Protein AF-A0A6P0T5V2-F1 (afdb_monomer_lite)

Secondary structure (DSSP, 8-state):
-EEEEEEEETTEEEEEEEE-SS-----STTSSHHHHHHHHHHHHTHHHHHHHHHHTTTTS----HHHHHHHHHHHHHHHHHHHH--STTSPP-EEEEESSSS-EEEEEE-TTS-EEEEE-HHHHHHHHSTHHHHHHHHHHHTT--SSHHHHHHHHHHHHHHHHHHHHHHT--SPP----TTTTHHHHS-HHHHHHHHHHHHHHHHHHHHHHHH-TT-----HHHHHHHHHHHHHHHHHHHHHHHHHHHGGGTT-BHHHHHHHHHHHHT-S-HHHHHHHHHHHHHHHTSEEEEETTEEEEESSSS-EEEGGGS-HHHHHHHHHHHHHHTT-

Radius of gyration: 22.54 Å; chains: 1; bounding box: 55×55×56 Å

Structure (mmCIF, N/CA/C/O backbone):
data_AF-A0A6P0T5V2-F1
#
_entry.id   AF-A0A6P0T5V2-F1
#
loop_
_atom_site.group_PDB
_atom_site.id
_atom_site.type_symbol
_atom_site.label_atom_id
_atom_site.label_alt_id
_atom_site.label_comp_id
_atom_site.label_asym_id
_atom_site.label_entity_id
_atom_site.label_seq_id
_atom_site.pdbx_PDB_ins_code
_atom_site.Cartn_x
_atom_site.Cartn_y
_atom_site.Cartn_z
_atom_site.occupancy
_atom_site.B_iso_or_equiv
_atom_site.auth_seq_id
_atom_site.auth_comp_id
_atom_site.auth_asym_id
_atom_site.auth_atom_id
_atom_site.pdbx_PDB_model_num
ATOM 1 N N . MET A 1 1 ? -12.085 -1.229 -14.972 1.00 79.38 1 MET A N 1
ATOM 2 C CA . MET A 1 1 ? -12.353 -2.488 -14.241 1.00 79.38 1 MET A CA 1
ATOM 3 C C . MET A 1 1 ? -11.015 -3.144 -13.965 1.00 79.38 1 MET A C 1
ATOM 5 O O . MET A 1 1 ? -10.259 -3.283 -14.915 1.00 79.38 1 MET A O 1
ATOM 9 N N . GLN A 1 2 ? -10.718 -3.483 -12.708 1.00 93.56 2 GLN A N 1
ATOM 10 C CA . GLN A 1 2 ? -9.438 -4.083 -12.319 1.00 93.56 2 GLN A CA 1
ATOM 11 C C . GLN A 1 2 ? -9.604 -5.587 -12.076 1.00 93.56 2 GLN A C 1
ATOM 13 O O . GLN A 1 2 ? -10.607 -6.009 -11.496 1.00 93.56 2 GLN A O 1
ATOM 18 N N . ILE A 1 3 ? -8.643 -6.391 -12.527 1.00 96.62 3 ILE A N 1
ATOM 19 C CA . ILE A 1 3 ? -8.678 -7.859 -12.419 1.00 96.62 3 ILE A CA 1
ATOM 20 C C . ILE A 1 3 ? -7.315 -8.349 -11.948 1.00 96.62 3 ILE A C 1
ATOM 22 O O . ILE A 1 3 ? -6.290 -7.874 -12.432 1.00 96.62 3 ILE A O 1
ATOM 26 N N . ILE A 1 4 ? -7.305 -9.316 -11.038 1.00 97.75 4 ILE A N 1
ATOM 27 C CA . ILE A 1 4 ? -6.105 -10.065 -10.676 1.00 97.75 4 ILE A CA 1
ATOM 28 C C . ILE A 1 4 ? -6.291 -11.537 -11.041 1.00 97.75 4 ILE A C 1
ATOM 30 O O . ILE A 1 4 ? -7.236 -12.176 -10.583 1.00 97.75 4 ILE A O 1
ATOM 34 N N . LYS A 1 5 ? -5.375 -12.070 -11.850 1.00 98.31 5 LYS A N 1
ATOM 35 C CA . LYS A 1 5 ? -5.286 -13.487 -12.208 1.00 98.31 5 LYS A CA 1
ATOM 36 C C . LYS A 1 5 ? -4.005 -14.077 -11.633 1.00 98.31 5 LYS A C 1
ATOM 38 O O . LYS A 1 5 ? -2.946 -13.455 -11.713 1.00 98.31 5 LYS A O 1
ATOM 43 N N . ILE A 1 6 ? -4.105 -15.249 -11.019 1.00 98.38 6 ILE A N 1
ATOM 44 C CA . ILE A 1 6 ? -3.014 -15.894 -10.288 1.00 98.38 6 ILE A CA 1
ATOM 45 C C . ILE A 1 6 ? -2.976 -17.368 -10.677 1.00 98.38 6 ILE A C 1
ATOM 47 O O . ILE A 1 6 ? -3.925 -18.101 -10.407 1.00 98.38 6 ILE A O 1
ATOM 51 N N . VAL A 1 7 ? -1.854 -17.801 -11.244 1.00 98.19 7 VAL A N 1
ATOM 52 C CA . VAL A 1 7 ? -1.609 -19.183 -11.658 1.00 98.19 7 VAL A CA 1
ATOM 53 C C . VAL A 1 7 ? -0.359 -19.710 -10.955 1.00 98.19 7 VAL A C 1
ATOM 55 O O . VAL A 1 7 ? 0.723 -19.133 -11.073 1.00 98.19 7 VAL A O 1
ATOM 58 N N . ASN A 1 8 ? -0.507 -20.824 -10.238 1.00 96.38 8 ASN A N 1
ATOM 59 C CA . ASN A 1 8 ? 0.545 -21.581 -9.550 1.00 96.38 8 ASN A CA 1
ATOM 60 C C . ASN A 1 8 ? 1.389 -20.781 -8.543 1.00 96.38 8 ASN A C 1
ATOM 62 O O . ASN A 1 8 ? 2.584 -21.034 -8.378 1.00 96.38 8 ASN A O 1
ATOM 66 N N . PHE A 1 9 ? 0.779 -19.839 -7.823 1.00 96.25 9 PHE A N 1
ATOM 67 C CA . PHE A 1 9 ? 1.468 -19.049 -6.806 1.00 96.25 9 PHE A CA 1
ATOM 68 C C . PHE A 1 9 ? 1.059 -19.446 -5.383 1.00 96.25 9 PHE A C 1
ATOM 70 O O . PHE A 1 9 ? -0.046 -19.158 -4.918 1.00 96.25 9 PHE A O 1
ATOM 77 N N . LYS A 1 10 ? 1.995 -20.053 -4.643 1.00 91.19 10 LYS A N 1
ATOM 78 C CA . LYS A 1 10 ? 1.769 -20.575 -3.281 1.00 91.19 10 LYS A CA 1
ATOM 79 C C . LYS A 1 10 ? 0.583 -21.555 -3.261 1.00 91.19 10 LYS A C 1
ATOM 81 O O . LYS A 1 10 ? 0.584 -22.509 -4.027 1.00 91.19 10 LYS A O 1
ATOM 86 N N . SER A 1 11 ? -0.413 -21.348 -2.395 1.00 91.94 11 SER A N 1
ATOM 87 C CA . SER A 1 11 ? -1.609 -22.199 -2.322 1.00 91.94 11 SER A CA 1
ATOM 88 C C . SER A 1 11 ? -2.637 -21.933 -3.431 1.00 91.94 11 SER A C 1
ATOM 90 O O . SER A 1 11 ? -3.638 -22.641 -3.508 1.00 91.94 11 SER A O 1
ATOM 92 N N . LEU A 1 12 ? -2.405 -20.941 -4.297 1.00 94.81 12 LEU A N 1
ATOM 93 C CA . LEU A 1 12 ? -3.321 -20.541 -5.365 1.00 94.81 12 LEU A CA 1
ATOM 94 C C . LEU A 1 12 ? -2.908 -21.219 -6.681 1.00 94.81 12 LEU A C 1
ATOM 96 O O . LEU A 1 12 ? -1.832 -20.939 -7.209 1.00 94.81 12 LEU A O 1
ATOM 100 N N . LYS A 1 13 ? -3.756 -22.118 -7.197 1.00 94.00 13 LYS A N 1
ATOM 101 C CA . LYS A 1 13 ? -3.478 -22.898 -8.420 1.00 94.00 13 LYS A CA 1
ATOM 102 C C . LYS A 1 13 ? -3.880 -22.166 -9.697 1.00 94.00 13 LYS A C 1
ATOM 104 O O . LYS A 1 13 ? -3.040 -21.969 -10.561 1.00 94.00 13 LYS A O 1
ATOM 109 N N . ASP A 1 14 ? -5.137 -21.760 -9.797 1.00 97.06 14 ASP A N 1
ATOM 110 C CA . ASP A 1 14 ? -5.658 -20.946 -10.895 1.00 97.06 14 ASP A CA 1
ATOM 111 C C . ASP A 1 14 ? -6.887 -20.210 -10.369 1.00 97.06 14 ASP A C 1
ATOM 113 O O . ASP A 1 14 ? -7.900 -20.830 -10.037 1.00 97.06 14 ASP A O 1
ATOM 117 N N . VAL A 1 15 ? -6.750 -18.908 -10.152 1.00 96.62 15 VAL A N 1
ATOM 118 C CA . VAL A 1 15 ? -7.822 -18.062 -9.628 1.00 96.62 15 VAL A CA 1
ATOM 119 C C . VAL A 1 15 ? -7.819 -16.723 -10.340 1.00 96.62 15 VAL A C 1
ATOM 121 O O . VAL A 1 15 ? -6.768 -16.146 -10.624 1.00 96.62 15 VAL A O 1
ATOM 124 N N . GLU A 1 16 ? -9.013 -16.195 -10.563 1.00 97.31 16 GLU A N 1
ATOM 125 C CA . GLU A 1 16 ? -9.225 -14.874 -11.131 1.00 97.31 16 GLU A CA 1
ATOM 126 C C . GLU A 1 16 ? -10.247 -14.121 -10.283 1.00 97.31 16 GLU A C 1
ATOM 128 O O . GLU A 1 16 ? -11.309 -14.646 -9.945 1.00 97.31 16 GLU A O 1
ATOM 133 N N . PHE A 1 17 ? -9.919 -12.883 -9.922 1.00 95.88 17 PHE A N 1
ATOM 134 C CA . PHE A 1 17 ? -10.789 -12.028 -9.132 1.00 95.88 17 PHE A CA 1
ATOM 135 C C . PHE A 1 17 ? -10.940 -10.658 -9.773 1.00 95.88 17 PHE A C 1
ATOM 137 O O . PHE A 1 17 ? -9.960 -9.985 -10.103 1.00 95.88 17 PHE A O 1
ATOM 144 N N . LYS A 1 18 ? -12.187 -10.198 -9.851 1.00 95.12 18 LYS A N 1
ATOM 145 C CA . LYS A 1 18 ? -12.503 -8.803 -10.141 1.00 95.12 18 LYS A CA 1
ATOM 146 C C . LYS A 1 18 ? -12.324 -7.971 -8.869 1.00 95.12 18 LYS A C 1
ATOM 148 O O . LYS A 1 18 ? -12.976 -8.224 -7.857 1.00 95.12 18 LYS A O 1
ATOM 153 N N . VAL A 1 19 ? -11.452 -6.970 -8.927 1.00 91.94 19 VAL A N 1
ATOM 154 C CA . VAL A 1 19 ? -11.184 -6.053 -7.812 1.00 91.94 19 VAL A CA 1
ATOM 155 C C . VAL A 1 19 ? -12.190 -4.902 -7.886 1.00 91.94 19 VAL A C 1
ATOM 157 O O . VAL A 1 19 ? -12.004 -3.939 -8.631 1.00 91.94 19 VAL A O 1
ATOM 160 N N . ASN A 1 20 ? -13.285 -5.045 -7.138 1.00 87.38 20 ASN A N 1
ATOM 161 C CA . ASN A 1 20 ? -14.342 -4.039 -6.988 1.00 87.38 20 ASN A CA 1
ATOM 162 C C . ASN A 1 20 ? -14.092 -3.143 -5.764 1.00 87.38 20 ASN A C 1
ATOM 164 O O . ASN A 1 20 ? -13.150 -3.373 -5.006 1.00 87.38 20 ASN A O 1
ATOM 168 N N . ASP A 1 21 ? -14.965 -2.158 -5.537 1.00 85.00 21 ASP A N 1
ATOM 169 C CA . ASP A 1 21 ? -14.886 -1.278 -4.360 1.00 85.00 21 ASP A CA 1
ATOM 170 C C . ASP A 1 21 ? -15.018 -2.038 -3.032 1.00 85.00 21 ASP A C 1
ATOM 172 O O . ASP A 1 21 ? -14.353 -1.691 -2.057 1.00 85.00 21 ASP A O 1
ATOM 176 N N . LEU A 1 22 ? -15.809 -3.117 -3.009 1.00 88.69 22 LEU A N 1
ATOM 177 C CA . LEU A 1 22 ? -15.830 -4.094 -1.924 1.00 88.69 22 LEU A CA 1
ATOM 178 C C . LEU A 1 22 ? -15.414 -5.465 -2.460 1.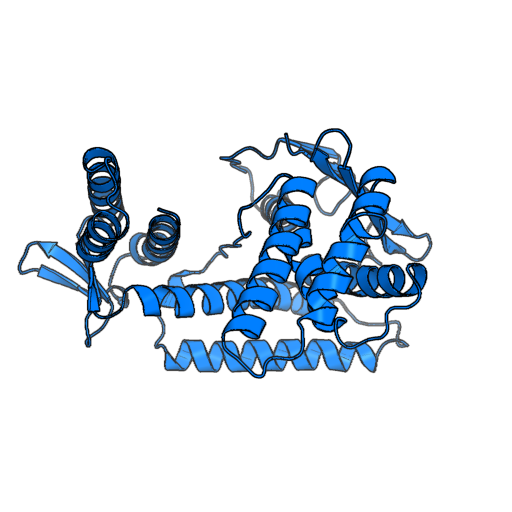00 88.69 22 LEU A C 1
ATOM 180 O O . LEU A 1 22 ? -16.072 -6.035 -3.332 1.00 88.69 22 LEU A O 1
ATOM 184 N N . PHE A 1 23 ? -14.330 -6.003 -1.908 1.00 88.19 23 PHE A N 1
ATOM 185 C CA . PHE A 1 23 ? -13.811 -7.321 -2.250 1.00 88.19 23 PHE A CA 1
ATOM 186 C C . PHE A 1 23 ? -13.639 -8.157 -0.980 1.00 88.19 23 PHE A C 1
ATOM 188 O O . PHE A 1 23 ? -12.733 -7.915 -0.182 1.00 88.19 23 PHE A O 1
ATOM 195 N N . LEU A 1 24 ? -14.543 -9.121 -0.778 1.00 90.44 24 LEU A N 1
ATOM 196 C CA . LEU A 1 24 ? -14.582 -9.971 0.409 1.00 90.44 24 LEU A CA 1
ATOM 197 C C . LEU A 1 24 ? -14.014 -11.360 0.096 1.00 90.44 24 LEU A C 1
ATOM 199 O O . LEU A 1 24 ? -14.525 -12.071 -0.765 1.00 90.44 24 LEU A O 1
ATOM 203 N N . LEU A 1 25 ? -12.974 -11.755 0.830 1.00 89.75 25 LEU A N 1
ATOM 204 C CA . LEU A 1 25 ? -12.346 -13.071 0.724 1.00 89.75 25 LEU A CA 1
ATOM 205 C C . LEU A 1 25 ? -12.683 -13.906 1.961 1.00 89.75 25 LEU A C 1
ATOM 207 O O . LEU A 1 25 ? -12.179 -13.631 3.050 1.00 89.75 25 LEU A O 1
ATOM 211 N N . LEU A 1 26 ? -13.498 -14.945 1.782 1.00 91.06 26 LEU A N 1
ATOM 212 C CA . LEU A 1 26 ? -13.877 -15.901 2.828 1.00 91.06 26 LEU A CA 1
ATOM 213 C C . LEU A 1 26 ? -13.328 -17.294 2.508 1.00 91.06 26 LEU A C 1
ATOM 215 O O . LEU A 1 26 ? -13.055 -17.615 1.355 1.00 91.06 26 LEU A O 1
ATOM 219 N N . GLY A 1 27 ? -13.130 -18.116 3.537 1.00 87.81 27 GLY A N 1
ATOM 220 C CA . GLY A 1 27 ? -12.688 -19.504 3.385 1.00 87.81 27 GLY A CA 1
ATOM 221 C C . GLY A 1 27 ? -11.789 -19.975 4.524 1.00 87.81 27 GLY A C 1
ATOM 222 O O . GLY A 1 27 ? -11.403 -19.188 5.391 1.00 87.81 27 GLY A O 1
ATOM 223 N N . GLU A 1 28 ? -11.407 -21.246 4.482 1.00 87.75 28 GLU A N 1
ATOM 224 C CA . GLU A 1 28 ? -10.616 -21.930 5.514 1.00 87.75 28 GLU A CA 1
ATOM 225 C C . GLU A 1 28 ? -9.226 -21.321 5.740 1.00 87.75 28 GLU A C 1
ATOM 227 O O . GLU A 1 28 ? -8.679 -20.610 4.892 1.00 87.75 28 GLU A O 1
ATOM 232 N N . GLN A 1 29 ? -8.621 -21.571 6.902 1.00 84.88 29 GLN A N 1
ATOM 233 C CA . GLN A 1 29 ? -7.259 -21.115 7.181 1.00 84.88 29 GLN A CA 1
ATOM 234 C C . GLN A 1 29 ? -6.267 -21.634 6.123 1.00 84.88 29 GLN A C 1
ATOM 236 O O . GLN A 1 29 ? -6.449 -22.692 5.538 1.00 84.88 29 GLN A O 1
ATOM 241 N N . ALA A 1 30 ? -5.222 -20.848 5.840 1.00 80.44 30 ALA A N 1
ATOM 242 C CA . ALA A 1 30 ? -4.192 -21.152 4.838 1.00 80.44 30 ALA A CA 1
ATOM 243 C C . ALA A 1 30 ? -4.662 -21.258 3.364 1.00 80.44 30 ALA A C 1
ATOM 245 O O . ALA A 1 30 ? -3.834 -21.466 2.478 1.00 80.44 30 ALA A O 1
ATOM 246 N N . SER A 1 31 ? -5.928 -20.952 3.055 1.00 87.75 31 SER A N 1
ATOM 247 C CA . SER A 1 31 ? -6.466 -20.946 1.679 1.00 87.75 31 SER A CA 1
ATOM 248 C C . SER A 1 31 ? -5.929 -19.843 0.746 1.00 87.75 31 SER A C 1
ATOM 250 O O . SER A 1 31 ? -6.396 -19.692 -0.376 1.00 87.75 31 SER A O 1
ATOM 252 N N . GLY A 1 32 ? -4.964 -19.030 1.192 1.00 89.62 32 GLY A N 1
ATOM 253 C CA . GLY A 1 32 ? -4.344 -17.989 0.362 1.00 89.62 32 GLY A CA 1
ATOM 254 C C . GLY A 1 32 ? -5.010 -16.607 0.415 1.00 89.62 32 GLY A C 1
ATOM 255 O O . GLY A 1 32 ? -4.503 -15.686 -0.218 1.00 89.62 32 GLY A O 1
ATOM 256 N N . LYS A 1 33 ? -6.056 -16.393 1.229 1.00 92.00 33 LYS A N 1
ATOM 257 C CA . LYS A 1 33 ? -6.742 -15.083 1.376 1.00 92.00 33 LYS A CA 1
ATOM 258 C C . LYS A 1 33 ? -5.790 -13.901 1.610 1.00 92.00 33 LYS A C 1
ATOM 260 O O . LYS A 1 33 ? -5.843 -12.907 0.896 1.00 92.00 33 LYS A O 1
ATOM 265 N N . SER A 1 34 ? -4.874 -14.034 2.577 1.00 89.06 34 SER A N 1
ATOM 266 C CA . SER A 1 34 ? -3.859 -13.004 2.866 1.00 89.06 34 SER A CA 1
ATOM 267 C C . SER A 1 34 ? -2.863 -12.827 1.714 1.00 89.06 34 SER A C 1
ATOM 269 O O . SER A 1 34 ? -2.356 -11.733 1.497 1.00 89.06 34 SER A O 1
ATOM 271 N N . THR A 1 35 ? -2.603 -13.885 0.938 1.00 92.88 35 THR A N 1
ATOM 272 C CA . THR A 1 35 ? -1.737 -13.791 -0.246 1.00 92.88 35 THR A CA 1
ATOM 273 C C . THR A 1 35 ? -2.408 -12.947 -1.323 1.00 92.88 35 THR A C 1
ATOM 275 O O . THR A 1 35 ? -1.775 -12.037 -1.848 1.00 92.88 35 THR A O 1
ATOM 278 N N . VAL A 1 36 ? -3.698 -13.176 -1.594 1.00 95.31 36 VAL A N 1
ATOM 279 C CA . VAL A 1 36 ? -4.466 -12.367 -2.552 1.00 95.31 36 VAL A CA 1
ATOM 280 C C . VAL A 1 36 ? -4.535 -10.904 -2.102 1.00 95.31 36 VAL A C 1
ATOM 282 O O . VAL A 1 36 ? -4.239 -10.021 -2.902 1.00 95.31 36 VAL A O 1
ATOM 285 N N . SER A 1 37 ? -4.846 -10.619 -0.830 1.00 93.06 37 SER A N 1
ATOM 286 C CA . SER A 1 37 ? -4.916 -9.228 -0.351 1.00 93.06 37 SER A CA 1
ATOM 287 C C . SER A 1 37 ? -3.563 -8.508 -0.415 1.00 93.06 37 SER A C 1
ATOM 289 O O . SER A 1 37 ? -3.503 -7.354 -0.843 1.00 93.06 37 SER A O 1
ATOM 291 N N . LYS A 1 38 ? -2.463 -9.194 -0.069 1.00 93.06 38 LYS A N 1
ATOM 292 C CA . LYS A 1 38 ? -1.093 -8.672 -0.208 1.00 93.06 38 LYS A CA 1
ATOM 293 C C . LYS A 1 38 ? -0.713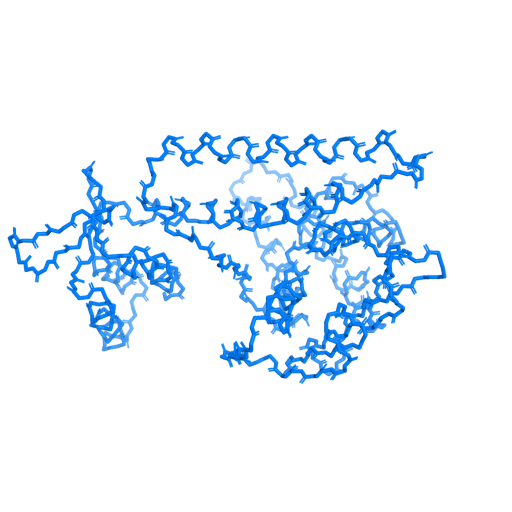 -8.436 -1.670 1.00 93.06 38 LYS A C 1
ATOM 295 O O . LYS A 1 38 ? -0.061 -7.437 -1.952 1.00 93.06 38 LYS A O 1
ATOM 300 N N . LEU A 1 39 ? -1.133 -9.298 -2.599 1.00 96.12 39 LEU A N 1
ATOM 301 C CA . LEU A 1 39 ? -0.917 -9.088 -4.034 1.00 96.12 39 LEU A CA 1
ATOM 302 C C . LEU A 1 39 ? -1.696 -7.877 -4.547 1.00 96.12 39 LEU A C 1
ATOM 304 O O . LEU A 1 39 ? -1.107 -7.011 -5.184 1.00 96.12 39 LEU A O 1
ATOM 308 N N . VAL A 1 40 ? -2.988 -7.762 -4.224 1.00 95.25 40 VAL A N 1
ATOM 309 C CA . VAL A 1 40 ? -3.795 -6.591 -4.610 1.00 95.25 40 VAL A CA 1
ATOM 310 C C . VAL A 1 40 ? -3.166 -5.304 -4.074 1.00 95.25 40 VAL A C 1
ATOM 312 O O . VAL A 1 40 ? -3.021 -4.339 -4.822 1.00 95.25 40 VAL A O 1
ATOM 315 N N . TYR A 1 41 ? -2.722 -5.295 -2.813 1.00 94.00 41 TYR A N 1
ATOM 316 C CA . TYR A 1 41 ? -1.994 -4.160 -2.246 1.00 94.00 41 TYR A CA 1
ATOM 317 C C . TYR A 1 41 ? -0.672 -3.887 -2.979 1.00 94.00 41 TYR A C 1
ATOM 319 O O . TYR A 1 41 ? -0.383 -2.736 -3.306 1.00 94.00 41 TYR A O 1
ATOM 327 N N . PHE A 1 42 ? 0.119 -4.925 -3.272 1.00 94.88 42 PHE A N 1
ATOM 328 C CA . PHE A 1 42 ? 1.375 -4.809 -4.014 1.00 94.88 42 PHE A CA 1
ATOM 329 C C . PHE A 1 42 ? 1.159 -4.122 -5.367 1.00 94.88 42 PHE A C 1
ATOM 331 O O . PHE A 1 42 ? 1.835 -3.140 -5.652 1.00 94.88 42 PHE A O 1
ATOM 338 N N . PHE A 1 43 ? 0.180 -4.573 -6.157 1.00 96.00 43 PHE A N 1
ATOM 339 C CA . PHE A 1 43 ? -0.122 -3.978 -7.460 1.00 96.00 43 PHE A CA 1
ATOM 340 C C . PHE A 1 43 ? -0.691 -2.559 -7.339 1.00 96.00 43 PHE A C 1
ATOM 342 O O . PHE A 1 43 ? -0.233 -1.654 -8.030 1.00 96.00 43 PHE A O 1
ATOM 349 N N . LYS A 1 44 ? -1.621 -2.309 -6.408 1.00 93.31 44 LYS A N 1
ATOM 350 C CA . LYS A 1 44 ? -2.167 -0.955 -6.194 1.00 93.31 44 LYS A CA 1
ATOM 351 C C . LYS A 1 44 ? -1.120 0.054 -5.718 1.00 93.31 44 LYS A C 1
ATOM 353 O O . LYS A 1 44 ? -1.267 1.245 -5.971 1.00 93.31 44 LYS A O 1
ATOM 358 N N . SER A 1 45 ? -0.065 -0.396 -5.041 1.00 92.88 45 SER A N 1
ATOM 359 C CA . SER A 1 45 ? 1.007 0.477 -4.540 1.00 92.88 45 SER A CA 1
ATOM 360 C C . SER A 1 45 ? 2.111 0.774 -5.557 1.00 92.88 45 SER A C 1
ATOM 362 O O . SER A 1 45 ? 2.954 1.622 -5.274 1.00 92.88 45 SER A O 1
ATOM 364 N N . ILE A 1 46 ? 2.059 0.191 -6.762 1.00 93.19 46 ILE A N 1
ATOM 365 C CA . ILE A 1 46 ? 3.028 0.463 -7.839 1.00 93.19 46 ILE A CA 1
ATOM 366 C C . ILE A 1 46 ? 3.048 1.934 -8.251 1.00 93.19 46 ILE A C 1
ATOM 368 O O . ILE A 1 46 ? 4.123 2.445 -8.558 1.00 93.19 46 ILE A O 1
ATOM 372 N N . LYS A 1 47 ? 1.907 2.645 -8.204 1.00 91.75 47 LYS A N 1
ATOM 373 C CA . LYS A 1 47 ? 1.906 4.096 -8.457 1.00 91.75 47 LYS A CA 1
ATOM 374 C C . LYS A 1 47 ? 2.841 4.835 -7.508 1.00 91.75 47 LYS A C 1
ATOM 376 O O . LYS A 1 47 ? 3.645 5.639 -7.958 1.00 91.75 47 LYS A O 1
ATOM 381 N N . GLN A 1 48 ? 2.773 4.519 -6.215 1.00 89.25 48 GLN A N 1
ATOM 382 C CA . GLN A 1 48 ? 3.591 5.184 -5.211 1.00 89.25 48 GLN A CA 1
ATOM 383 C C . GLN A 1 48 ? 5.052 4.779 -5.375 1.00 89.25 48 GLN A C 1
ATOM 385 O O . GLN A 1 48 ? 5.919 5.639 -5.356 1.00 89.25 48 GLN A O 1
ATOM 390 N N . ASP A 1 49 ? 5.324 3.494 -5.639 1.00 90.44 49 ASP A N 1
ATOM 391 C CA . ASP A 1 49 ? 6.693 3.043 -5.904 1.00 90.44 49 ASP A CA 1
ATOM 392 C C . ASP A 1 49 ? 7.319 3.778 -7.092 1.00 90.44 49 ASP A C 1
ATOM 394 O O . ASP A 1 49 ? 8.520 4.042 -7.080 1.00 90.44 49 ASP A O 1
ATOM 398 N N . PHE A 1 50 ? 6.523 4.068 -8.125 1.00 91.06 50 PHE A N 1
ATOM 399 C CA . PHE A 1 50 ? 6.960 4.800 -9.307 1.00 91.06 50 PHE A CA 1
ATOM 400 C C . PHE A 1 50 ? 7.187 6.285 -9.010 1.00 91.06 50 PHE A C 1
ATOM 402 O O . PHE A 1 50 ? 8.234 6.815 -9.368 1.00 91.06 50 PHE A O 1
ATOM 409 N N . ILE A 1 51 ? 6.253 6.943 -8.322 1.00 88.62 51 ILE A N 1
ATOM 410 C CA . ILE A 1 51 ? 6.389 8.349 -7.922 1.00 88.62 51 ILE A CA 1
ATOM 411 C C . ILE A 1 51 ? 7.613 8.539 -7.018 1.00 88.62 51 ILE A C 1
ATOM 413 O O . ILE A 1 51 ? 8.474 9.365 -7.312 1.00 88.62 51 ILE A O 1
ATOM 417 N N . ASP A 1 52 ? 7.762 7.714 -5.983 1.00 87.38 52 ASP A N 1
ATOM 418 C CA . ASP A 1 52 ? 8.939 7.726 -5.114 1.00 87.38 52 ASP A CA 1
ATOM 419 C C . ASP A 1 52 ? 10.225 7.452 -5.907 1.00 87.38 52 ASP A C 1
ATOM 421 O O . ASP A 1 52 ? 11.265 8.054 -5.657 1.00 87.38 52 ASP A O 1
ATOM 425 N N . TYR A 1 53 ? 10.170 6.546 -6.889 1.00 87.31 53 TYR A N 1
ATOM 426 C CA . TYR A 1 53 ? 11.307 6.269 -7.760 1.00 87.31 53 TYR A CA 1
ATOM 427 C C . TYR A 1 53 ? 11.707 7.494 -8.593 1.00 87.31 53 TYR A C 1
ATOM 429 O O . TYR A 1 53 ? 12.905 7.760 -8.723 1.00 87.31 53 TYR A O 1
ATOM 437 N N . VAL A 1 54 ? 10.739 8.252 -9.118 1.00 85.50 54 VAL A N 1
ATOM 438 C CA . VAL A 1 54 ? 11.003 9.534 -9.783 1.00 85.50 54 VAL A CA 1
ATOM 439 C C . VAL A 1 54 ? 11.694 10.481 -8.803 1.00 85.50 54 VAL A C 1
ATOM 441 O O . VAL A 1 54 ? 12.777 10.967 -9.123 1.00 85.50 54 VAL A O 1
ATOM 444 N N . TYR A 1 55 ? 11.128 10.674 -7.605 1.00 83.69 55 TYR A N 1
ATOM 445 C CA . TYR A 1 55 ? 11.678 11.547 -6.560 1.00 83.69 55 TYR A CA 1
ATOM 446 C C . TYR A 1 55 ? 13.130 11.229 -6.208 1.00 83.69 55 TYR A C 1
ATOM 448 O O . TYR A 1 55 ? 13.983 12.113 -6.260 1.00 83.69 55 TYR A O 1
ATOM 456 N N . ASP A 1 56 ? 13.422 9.958 -5.927 1.00 82.75 56 ASP A N 1
ATOM 457 C CA . ASP A 1 56 ? 14.756 9.478 -5.552 1.00 82.75 56 ASP A CA 1
ATOM 458 C C . ASP A 1 56 ? 15.804 9.695 -6.661 1.00 82.75 56 ASP A C 1
ATOM 460 O O . ASP A 1 56 ? 17.007 9.557 -6.430 1.00 82.75 56 ASP A O 1
ATOM 464 N N . ASN A 1 57 ? 15.369 9.988 -7.892 1.00 79.38 57 ASN A N 1
ATOM 465 C CA . ASN A 1 57 ? 16.242 10.164 -9.045 1.00 79.38 57 ASN A CA 1
ATOM 466 C C . ASN A 1 57 ? 16.114 11.544 -9.710 1.00 79.38 57 ASN A C 1
ATOM 468 O O . ASN A 1 57 ? 16.697 11.728 -10.777 1.00 79.38 57 ASN A O 1
ATOM 472 N N . LEU A 1 58 ? 15.436 12.517 -9.090 1.00 76.94 58 LEU A N 1
ATOM 473 C CA . LEU A 1 58 ? 15.269 13.862 -9.655 1.00 76.94 58 LEU A CA 1
ATOM 474 C C . LEU A 1 58 ? 16.605 14.583 -9.899 1.00 76.94 58 LEU A C 1
ATOM 476 O O . LEU A 1 58 ? 16.761 15.222 -10.938 1.00 76.94 58 LEU A O 1
ATOM 480 N N . ASP A 1 59 ? 17.578 14.421 -8.997 1.00 68.50 59 ASP A N 1
ATOM 481 C CA . ASP A 1 59 ? 18.908 15.049 -9.092 1.00 68.50 59 ASP A CA 1
ATOM 482 C C . ASP A 1 59 ? 19.855 14.339 -10.069 1.00 68.50 59 ASP A C 1
ATOM 484 O O . ASP A 1 59 ? 20.886 14.883 -10.481 1.00 68.50 59 ASP A O 1
ATOM 488 N N . ASN A 1 60 ? 19.523 13.110 -10.467 1.00 65.56 60 ASN A N 1
ATOM 489 C CA . ASN A 1 60 ? 20.293 12.414 -11.480 1.00 65.56 60 ASN A CA 1
ATOM 490 C C . ASN A 1 60 ? 19.965 13.058 -12.831 1.00 65.56 60 ASN A C 1
ATOM 492 O O . ASN A 1 60 ? 18.801 13.147 -13.218 1.00 65.56 60 ASN A O 1
ATOM 496 N N . LYS A 1 61 ? 20.990 13.461 -13.594 1.00 57.62 61 LYS A N 1
ATOM 497 C CA . LYS A 1 61 ? 20.848 13.728 -15.033 1.00 57.62 61 LYS A CA 1
ATOM 498 C C . LYS A 1 61 ? 20.465 12.410 -15.715 1.00 57.62 61 LYS A C 1
ATOM 500 O O . LYS A 1 61 ? 21.323 11.709 -16.240 1.00 57.62 61 LYS A O 1
ATOM 505 N N . ILE A 1 62 ? 19.197 12.014 -15.619 1.00 55.44 62 ILE A N 1
ATOM 506 C CA . ILE A 1 62 ? 18.630 10.847 -16.289 1.00 55.44 62 ILE A CA 1
ATOM 507 C C . ILE A 1 62 ? 18.582 11.211 -17.774 1.00 55.44 62 ILE A C 1
ATOM 509 O O . ILE A 1 62 ? 17.580 11.703 -18.278 1.00 55.44 62 ILE A O 1
ATOM 513 N N . SER A 1 63 ? 19.715 11.072 -18.457 1.00 52.34 63 SER A N 1
ATOM 514 C CA . SER A 1 63 ? 19.835 11.384 -19.880 1.00 52.34 63 SER A CA 1
ATOM 515 C C . SER A 1 63 ? 19.463 10.199 -20.773 1.00 52.34 63 SER A C 1
ATOM 517 O O . SER A 1 63 ? 19.336 10.385 -21.975 1.00 52.34 63 SER A O 1
ATOM 519 N N . GLU A 1 64 ? 19.264 8.998 -20.212 1.00 59.88 64 GLU A N 1
ATOM 520 C CA . GLU A 1 64 ? 18.918 7.796 -20.980 1.00 59.88 64 GLU A CA 1
ATOM 521 C C . GLU A 1 64 ? 17.746 7.023 -20.355 1.00 59.88 64 GLU A C 1
ATOM 523 O O . GLU A 1 64 ? 17.816 6.532 -19.224 1.00 59.88 64 GLU A O 1
ATOM 528 N N . GLU A 1 65 ? 16.672 6.873 -21.134 1.00 59.00 65 GLU A N 1
ATOM 529 C CA . GLU A 1 65 ? 15.420 6.186 -20.776 1.00 59.00 65 GLU A CA 1
ATOM 530 C C . GLU A 1 65 ? 15.655 4.721 -20.355 1.00 59.00 65 GLU A C 1
ATOM 532 O O . GLU A 1 65 ? 15.037 4.215 -19.415 1.00 59.00 65 GLU A O 1
ATOM 537 N N . SER A 1 66 ? 16.628 4.047 -20.979 1.00 59.53 66 SER A N 1
ATOM 538 C CA . SER A 1 66 ? 17.005 2.663 -20.658 1.00 59.53 66 SER A CA 1
ATOM 539 C C . SER A 1 66 ? 17.587 2.516 -19.241 1.00 59.53 66 SER A C 1
ATOM 541 O O . SER A 1 66 ? 17.362 1.502 -18.573 1.00 59.53 66 SER A O 1
ATOM 543 N N . ILE A 1 67 ? 18.296 3.536 -18.743 1.00 60.22 67 ILE A N 1
ATOM 544 C CA . ILE A 1 67 ? 18.895 3.550 -17.402 1.00 60.22 67 ILE A CA 1
ATOM 545 C C . ILE A 1 67 ? 17.816 3.767 -16.340 1.00 60.22 67 ILE A C 1
ATOM 547 O O . ILE A 1 67 ? 17.871 3.139 -15.278 1.00 60.22 67 ILE A O 1
ATOM 551 N N . PHE A 1 68 ? 16.827 4.613 -16.636 1.00 66.56 68 PHE A N 1
ATOM 552 C CA . PHE A 1 68 ? 15.696 4.887 -15.751 1.00 66.56 68 PHE A CA 1
ATOM 553 C C . PHE A 1 68 ? 14.876 3.610 -15.504 1.00 66.56 68 PHE A C 1
ATOM 555 O O . PHE A 1 68 ? 14.733 3.140 -14.374 1.00 66.56 68 PHE A O 1
ATOM 562 N N . VAL A 1 69 ? 14.486 2.913 -16.572 1.00 65.06 69 VAL A N 1
ATOM 563 C CA . VAL A 1 69 ? 13.785 1.624 -16.459 1.00 65.06 69 VAL A CA 1
ATOM 564 C C . VAL A 1 69 ? 14.613 0.588 -15.690 1.00 65.06 69 VAL A C 1
ATOM 566 O O . VAL A 1 69 ? 14.098 -0.105 -14.806 1.00 65.06 69 VAL A O 1
ATOM 569 N N . ARG A 1 70 ? 15.917 0.473 -15.994 1.00 70.56 70 ARG A N 1
ATOM 570 C CA . ARG A 1 70 ? 16.797 -0.536 -15.376 1.00 70.56 70 ARG A CA 1
ATOM 571 C C . ARG A 1 70 ? 16.885 -0.390 -13.858 1.00 70.56 70 ARG A C 1
ATOM 573 O O . ARG A 1 70 ? 17.150 -1.377 -13.173 1.00 70.56 70 ARG A O 1
ATOM 580 N N . ARG A 1 71 ? 16.669 0.814 -13.324 1.00 79.81 71 ARG A N 1
ATOM 581 C CA . ARG A 1 71 ? 16.708 1.092 -11.882 1.00 79.81 71 ARG A CA 1
ATOM 582 C C . ARG A 1 71 ? 15.363 0.875 -11.185 1.00 79.81 71 ARG A C 1
ATOM 584 O O . ARG A 1 71 ? 15.370 0.593 -9.988 1.00 79.81 71 ARG A O 1
ATOM 591 N N . PHE A 1 72 ? 14.243 0.907 -11.907 1.00 88.06 72 PHE A N 1
ATOM 592 C CA . PHE A 1 72 ? 12.923 0.655 -11.324 1.00 88.06 72 PHE A CA 1
ATOM 593 C C . PHE A 1 72 ? 12.681 -0.830 -11.002 1.00 88.06 72 PHE A C 1
ATOM 595 O O . PHE A 1 72 ? 12.246 -1.174 -9.900 1.00 88.06 72 PHE A O 1
ATOM 602 N N . TRP A 1 73 ? 13.028 -1.752 -11.910 1.00 89.75 73 TRP A N 1
ATOM 603 C CA . TRP A 1 73 ? 12.773 -3.186 -11.696 1.00 89.75 73 TRP A CA 1
ATOM 604 C C . TRP A 1 73 ? 13.421 -3.795 -10.446 1.00 89.75 73 TRP A C 1
ATOM 606 O O . TRP A 1 73 ? 12.763 -4.606 -9.785 1.00 89.75 73 TRP A O 1
ATOM 616 N N . PRO A 1 74 ? 14.659 -3.429 -10.061 1.00 86.75 74 PRO A N 1
ATOM 617 C CA . PRO A 1 74 ? 15.236 -3.843 -8.787 1.00 86.75 74 PRO A CA 1
ATOM 618 C C . PRO A 1 74 ? 14.406 -3.423 -7.568 1.00 86.75 74 PRO A C 1
ATOM 620 O O . PRO A 1 74 ? 14.290 -4.218 -6.634 1.00 86.75 74 PRO A O 1
ATOM 623 N N . ARG A 1 75 ? 13.791 -2.229 -7.575 1.00 87.31 75 ARG A N 1
ATOM 624 C CA . ARG A 1 75 ? 12.912 -1.754 -6.489 1.00 87.31 75 ARG A CA 1
ATOM 625 C C . ARG A 1 75 ? 11.680 -2.647 -6.369 1.00 87.31 75 ARG A C 1
ATOM 627 O O . ARG A 1 75 ? 11.413 -3.182 -5.297 1.00 87.31 75 ARG A O 1
ATOM 634 N N . ILE A 1 76 ? 11.008 -2.900 -7.488 1.00 91.50 76 ILE A N 1
ATOM 635 C CA . ILE A 1 76 ? 9.827 -3.775 -7.557 1.00 91.50 76 ILE A CA 1
ATOM 636 C C . ILE A 1 76 ? 10.154 -5.218 -7.161 1.00 91.50 76 ILE A C 1
ATOM 638 O O . ILE A 1 76 ? 9.418 -5.847 -6.405 1.00 91.50 76 ILE A O 1
ATOM 642 N N . THR A 1 77 ? 11.293 -5.731 -7.620 1.00 90.06 77 THR A N 1
ATOM 643 C CA . THR A 1 77 ? 11.765 -7.080 -7.286 1.00 90.06 77 THR A CA 1
ATOM 644 C C . THR A 1 77 ? 12.089 -7.204 -5.799 1.00 90.06 77 THR A C 1
ATOM 646 O O . THR A 1 77 ? 11.696 -8.176 -5.159 1.00 90.06 77 THR A O 1
ATOM 649 N N . THR A 1 78 ? 12.758 -6.200 -5.228 1.00 84.62 78 THR A N 1
ATOM 650 C CA . THR A 1 78 ? 13.049 -6.145 -3.790 1.00 84.62 78 THR A CA 1
ATOM 651 C C . THR A 1 78 ? 11.755 -6.104 -2.993 1.00 84.62 78 THR A C 1
ATOM 653 O O . THR A 1 78 ? 11.591 -6.901 -2.077 1.00 84.62 78 THR A O 1
ATOM 656 N N . LYS A 1 79 ? 10.799 -5.255 -3.389 1.00 87.06 79 LYS A N 1
ATOM 657 C CA . LYS A 1 79 ? 9.475 -5.190 -2.772 1.00 87.06 79 LYS A CA 1
ATOM 658 C C . LYS A 1 79 ? 8.756 -6.537 -2.829 1.00 87.06 79 LYS A C 1
ATOM 660 O O . LYS A 1 79 ? 8.226 -6.973 -1.818 1.00 87.06 79 LYS A O 1
ATOM 665 N N . PHE A 1 80 ? 8.770 -7.232 -3.965 1.00 90.81 80 PHE A N 1
ATOM 666 C CA . PHE A 1 80 ? 8.133 -8.544 -4.080 1.00 90.81 80 PHE A CA 1
ATOM 667 C C . PHE A 1 80 ? 8.772 -9.573 -3.144 1.00 90.81 80 PHE A C 1
ATOM 669 O O . PHE A 1 80 ? 8.057 -10.266 -2.427 1.00 90.81 80 PHE A O 1
ATOM 676 N N . TYR A 1 81 ? 10.106 -9.664 -3.123 1.00 85.00 81 TYR A N 1
ATOM 677 C CA . TYR A 1 81 ? 10.798 -10.589 -2.223 1.00 85.00 81 TYR A CA 1
ATOM 678 C C . TYR A 1 81 ? 10.584 -10.236 -0.766 1.00 85.00 81 TYR A C 1
ATOM 680 O O . TYR A 1 81 ? 10.462 -11.148 0.041 1.00 85.00 81 TYR A O 1
ATOM 688 N N . ASN A 1 82 ? 10.490 -8.942 -0.449 1.00 76.69 82 ASN A N 1
ATOM 689 C CA . ASN A 1 82 ? 10.055 -8.525 0.867 1.00 76.69 82 ASN A CA 1
ATOM 690 C C . ASN A 1 82 ? 8.683 -9.141 1.111 1.00 76.69 82 ASN A C 1
ATOM 692 O O . ASN A 1 82 ? 8.616 -9.971 1.982 1.00 76.69 82 ASN A O 1
ATOM 696 N N . PHE A 1 83 ? 7.660 -8.893 0.284 1.00 83.88 83 PHE A N 1
ATOM 697 C CA . PHE A 1 83 ? 6.274 -9.360 0.477 1.00 83.88 83 PHE A CA 1
ATOM 698 C C . PHE A 1 83 ? 6.040 -10.875 0.484 1.00 83.88 83 PHE A C 1
ATOM 700 O O . PHE A 1 83 ? 5.102 -11.351 1.132 1.00 83.88 83 PHE A O 1
ATOM 707 N N . PHE A 1 84 ? 6.794 -11.634 -0.304 1.00 86.19 84 PHE A N 1
ATOM 708 C CA . PHE A 1 84 ? 6.454 -13.024 -0.595 1.00 86.19 84 PHE A CA 1
ATOM 709 C C . PHE A 1 84 ? 7.575 -14.018 -0.311 1.00 86.19 84 PHE A C 1
ATOM 711 O O . PHE A 1 84 ? 7.281 -15.218 -0.340 1.00 86.19 84 PHE A O 1
ATOM 718 N N . GLY A 1 85 ? 8.769 -13.536 0.037 1.00 82.19 85 GLY A N 1
ATOM 719 C CA . GLY A 1 85 ? 9.981 -14.325 0.224 1.00 82.19 85 GLY A CA 1
ATOM 720 C C . GLY A 1 85 ? 10.680 -14.664 -1.092 1.00 82.19 85 GLY A C 1
ATOM 721 O O . GLY A 1 85 ? 10.227 -14.294 -2.182 1.00 82.19 85 GLY A O 1
ATOM 722 N N . SER A 1 86 ? 11.802 -15.378 -0.995 1.00 83.56 86 SER A N 1
ATOM 723 C CA . SER A 1 86 ? 12.546 -15.858 -2.170 1.00 83.56 86 SER A CA 1
ATOM 724 C C . SER A 1 86 ? 11.704 -16.759 -3.086 1.00 83.56 86 SER A C 1
ATOM 726 O O . SER A 1 86 ? 10.873 -17.544 -2.639 1.00 83.56 86 SER A O 1
ATOM 728 N N . THR A 1 87 ? 11.957 -16.683 -4.393 1.00 88.88 87 THR A N 1
ATOM 729 C CA . THR A 1 87 ? 11.260 -17.460 -5.431 1.00 88.88 87 THR A CA 1
ATOM 730 C C . THR A 1 87 ? 11.973 -18.753 -5.823 1.00 88.88 87 THR A C 1
ATOM 732 O O . THR A 1 87 ? 11.432 -19.513 -6.621 1.00 88.88 87 THR A O 1
ATOM 735 N N . LYS A 1 88 ? 13.169 -19.031 -5.276 1.00 86.69 88 LYS A N 1
ATOM 736 C CA . LYS A 1 88 ? 13.996 -20.193 -5.669 1.00 86.69 88 LYS A CA 1
ATOM 737 C C . LYS A 1 88 ? 13.262 -21.534 -5.524 1.00 86.69 88 LYS A C 1
ATOM 739 O O . LYS A 1 88 ? 13.400 -22.395 -6.383 1.00 86.69 88 LYS A O 1
ATOM 744 N N . HIS A 1 89 ? 12.474 -21.682 -4.461 1.00 86.06 89 HIS A N 1
ATOM 745 C CA . HIS A 1 89 ? 11.729 -22.904 -4.142 1.00 86.06 89 HIS A CA 1
ATOM 746 C C . HIS A 1 89 ? 10.353 -22.978 -4.823 1.00 86.06 89 HIS A C 1
ATOM 748 O O . HIS A 1 89 ? 9.656 -23.981 -4.691 1.00 86.06 89 HIS A O 1
ATOM 754 N N . LEU A 1 90 ? 9.920 -21.913 -5.508 1.00 89.00 90 LEU A N 1
ATOM 755 C CA . LEU A 1 90 ? 8.582 -21.851 -6.082 1.00 89.00 90 LEU A CA 1
ATOM 756 C C . LEU A 1 90 ? 8.537 -22.501 -7.477 1.00 89.00 90 LEU A C 1
ATOM 758 O O . LEU A 1 90 ? 9.486 -22.382 -8.273 1.00 89.00 90 LEU A O 1
ATOM 762 N N . PRO A 1 91 ? 7.413 -23.159 -7.822 1.00 92.00 91 PRO A N 1
ATOM 763 C CA . PRO A 1 91 ? 7.153 -23.538 -9.201 1.00 92.00 91 PRO A CA 1
ATOM 764 C C . PRO A 1 91 ? 7.065 -22.286 -10.082 1.00 92.00 91 PRO A C 1
ATOM 766 O O . PRO A 1 91 ? 6.969 -21.155 -9.598 1.00 92.00 91 PRO A O 1
ATOM 769 N N . ASN A 1 92 ? 7.113 -22.486 -11.399 1.00 95.88 92 ASN A N 1
ATOM 770 C CA . ASN A 1 92 ? 6.832 -21.388 -12.316 1.00 95.88 92 ASN A CA 1
ATOM 771 C C . ASN A 1 92 ? 5.392 -20.923 -12.091 1.00 95.88 92 ASN A C 1
ATOM 773 O O . ASN A 1 92 ? 4.470 -21.738 -12.060 1.00 95.88 92 ASN A O 1
ATOM 777 N N . PHE A 1 93 ? 5.233 -19.617 -11.922 1.00 97.56 93 PHE A N 1
ATOM 778 C CA . PHE A 1 93 ? 3.953 -18.983 -11.670 1.00 97.56 93 PHE A CA 1
ATOM 779 C C . PHE A 1 93 ? 3.760 -17.806 -12.612 1.00 97.56 93 PHE A C 1
ATOM 781 O O . PHE A 1 93 ? 4.724 -17.240 -13.140 1.00 97.56 93 PHE A O 1
ATOM 788 N N . GLU A 1 94 ? 2.505 -17.410 -12.752 1.00 98.38 94 GLU A N 1
ATOM 789 C CA . GLU A 1 94 ? 2.118 -16.189 -13.431 1.00 98.38 94 GLU A CA 1
ATOM 790 C C . GLU A 1 94 ? 1.112 -15.437 -12.564 1.00 98.38 94 GLU A C 1
ATOM 792 O O . GLU A 1 94 ? 0.109 -15.991 -12.116 1.00 98.38 94 GLU A O 1
ATOM 797 N N . ILE A 1 95 ? 1.394 -14.164 -12.304 1.00 98.69 95 ILE A N 1
ATOM 798 C CA . ILE A 1 95 ? 0.458 -13.265 -11.636 1.00 98.69 95 ILE A CA 1
ATOM 799 C C . ILE A 1 95 ? 0.252 -12.067 -12.543 1.00 98.69 95 ILE A C 1
ATOM 801 O O . ILE A 1 95 ? 1.203 -11.331 -12.800 1.00 98.69 95 ILE A O 1
ATOM 805 N N . VAL A 1 96 ? -0.974 -11.861 -13.006 1.00 98.56 96 VAL A N 1
ATOM 806 C CA . VAL A 1 96 ? -1.339 -10.755 -13.893 1.00 98.56 96 VAL A CA 1
ATOM 807 C C . VAL A 1 96 ? -2.296 -9.834 -13.159 1.00 98.56 96 VAL A C 1
ATOM 809 O O . VAL A 1 96 ? -3.356 -10.262 -12.706 1.00 98.56 96 VAL A O 1
ATOM 812 N N . TYR A 1 97 ? -1.943 -8.556 -13.070 1.00 98.12 97 TYR A N 1
ATOM 813 C CA . TYR A 1 97 ? -2.854 -7.507 -12.637 1.00 98.12 97 TYR A CA 1
ATOM 814 C C . TYR A 1 97 ? -3.214 -6.616 -13.816 1.00 98.12 97 TYR A C 1
ATOM 816 O O . TYR A 1 97 ? -2.346 -6.011 -14.441 1.00 98.12 97 TYR A O 1
ATOM 824 N N . THR A 1 98 ? -4.501 -6.527 -14.107 1.00 97.25 98 THR A N 1
ATOM 825 C CA . THR A 1 98 ? -5.059 -5.687 -15.162 1.00 97.25 98 THR A CA 1
ATOM 826 C C . THR A 1 98 ? -5.600 -4.419 -14.519 1.00 97.25 98 THR A C 1
ATOM 828 O O . THR A 1 98 ? -6.553 -4.484 -13.741 1.00 97.25 98 THR A O 1
ATOM 831 N N . TYR A 1 99 ? -4.988 -3.271 -14.812 1.00 95.12 99 TYR A N 1
ATOM 832 C CA . TYR A 1 99 ? -5.446 -1.968 -14.318 1.00 95.12 99 TYR A CA 1
ATOM 833 C C . TYR A 1 99 ? -6.658 -1.475 -15.116 1.00 95.12 99 TYR A C 1
ATOM 835 O O . TYR A 1 99 ? -7.634 -0.974 -14.551 1.00 95.12 99 TYR A O 1
ATOM 843 N N . ASN A 1 100 ? -6.599 -1.645 -16.435 1.00 92.31 100 ASN A N 1
ATOM 844 C CA . ASN A 1 100 ? -7.650 -1.319 -17.394 1.00 92.31 100 ASN A CA 1
ATOM 845 C C . ASN A 1 100 ? -7.473 -2.170 -18.671 1.00 92.31 100 ASN A C 1
ATOM 847 O O . ASN A 1 100 ? -6.667 -3.094 -18.672 1.00 92.31 100 ASN A O 1
ATOM 851 N N . HIS A 1 101 ? -8.234 -1.879 -19.731 1.00 89.31 101 HIS A N 1
ATOM 852 C CA . HIS A 1 101 ? -8.200 -2.622 -21.001 1.00 89.31 101 HIS A CA 1
ATOM 853 C C . HIS A 1 101 ? -6.787 -2.753 -21.603 1.00 89.31 101 HIS A C 1
ATOM 855 O O . HIS A 1 101 ? -6.452 -3.808 -22.132 1.00 89.31 101 HIS A O 1
ATOM 861 N N . ASP A 1 102 ? -5.958 -1.714 -21.492 1.00 91.31 102 ASP A N 1
ATOM 862 C CA . ASP A 1 102 ? -4.665 -1.631 -22.180 1.00 91.31 102 ASP A CA 1
ATOM 863 C C . ASP A 1 102 ? -3.475 -1.958 -21.276 1.00 91.31 102 ASP A C 1
ATOM 865 O O . ASP A 1 102 ? -2.399 -2.326 -21.756 1.00 91.31 102 ASP A O 1
ATOM 869 N N . TYR A 1 103 ? -3.641 -1.782 -19.964 1.00 95.62 103 TYR A N 1
ATOM 870 C CA . TYR A 1 103 ? -2.530 -1.782 -19.022 1.00 95.62 103 TYR A CA 1
ATOM 871 C C . TYR A 1 103 ? -2.572 -2.979 -18.091 1.00 95.62 103 TYR A C 1
ATOM 873 O O . TYR A 1 103 ? -3.405 -3.074 -17.182 1.00 95.62 103 TYR A O 1
ATOM 881 N N . THR A 1 104 ? -1.584 -3.851 -18.267 1.00 97.25 104 THR A N 1
ATOM 882 C CA . THR A 1 104 ? -1.357 -5.001 -17.399 1.00 97.25 104 THR A CA 1
ATOM 883 C C . THR A 1 104 ? 0.046 -4.986 -16.812 1.00 97.25 104 THR A C 1
ATOM 885 O O . THR A 1 104 ? 1.007 -4.485 -17.403 1.00 97.25 104 THR A O 1
ATOM 888 N N . PHE A 1 105 ? 0.167 -5.543 -15.613 1.00 97.81 105 PHE A N 1
ATOM 889 C CA . PHE A 1 105 ? 1.436 -5.817 -14.969 1.00 97.81 105 PHE A CA 1
ATOM 890 C C . PHE A 1 105 ? 1.507 -7.296 -14.603 1.00 97.81 105 PHE A C 1
ATOM 892 O O . PHE A 1 105 ? 0.727 -7.791 -13.791 1.00 97.81 105 PHE A O 1
ATOM 899 N N . THR A 1 106 ? 2.474 -7.981 -15.204 1.00 98.44 106 THR A N 1
ATOM 900 C CA . THR A 1 106 ? 2.710 -9.405 -15.023 1.00 98.44 106 THR A CA 1
ATOM 901 C C . THR A 1 106 ? 3.968 -9.655 -14.197 1.00 98.44 106 THR A C 1
ATOM 903 O O . THR A 1 106 ? 5.023 -9.058 -14.424 1.00 98.44 106 THR A O 1
ATOM 906 N N . LEU A 1 107 ? 3.871 -10.594 -13.262 1.00 98.44 107 LEU A N 1
ATOM 907 C CA . LEU A 1 107 ? 4.985 -11.169 -12.523 1.00 98.44 107 LEU A CA 1
ATOM 908 C C . LEU A 1 107 ? 5.140 -12.638 -12.922 1.00 98.44 107 LEU A C 1
ATOM 910 O O . LEU A 1 107 ? 4.224 -13.436 -12.737 1.00 98.44 107 LEU A O 1
ATOM 914 N N . THR A 1 108 ? 6.313 -12.984 -13.443 1.00 98.00 108 THR A N 1
ATOM 915 C CA . THR A 1 108 ? 6.712 -14.365 -13.764 1.00 98.00 108 THR A CA 1
ATOM 916 C C . THR A 1 108 ? 8.087 -14.670 -13.177 1.00 98.00 108 THR A C 1
ATOM 918 O O . THR A 1 108 ? 8.696 -13.823 -12.515 1.00 98.00 108 THR A O 1
ATOM 921 N N . LEU A 1 109 ? 8.603 -15.872 -13.428 1.00 95.56 109 LEU A N 1
ATOM 922 C CA . LEU A 1 109 ? 9.985 -16.239 -13.137 1.00 95.56 109 LEU A CA 1
ATOM 923 C C . LEU A 1 109 ? 10.819 -16.314 -14.420 1.00 95.56 109 LEU A C 1
ATOM 925 O O . LEU A 1 109 ? 10.327 -16.692 -15.480 1.00 95.56 109 LEU A O 1
ATOM 929 N N . LYS A 1 110 ? 12.099 -15.958 -14.308 1.00 92.69 110 LYS A N 1
ATOM 930 C CA . LYS A 1 110 ? 13.139 -16.307 -15.286 1.00 92.69 110 LYS A CA 1
ATOM 931 C C . LYS A 1 110 ? 13.584 -17.759 -15.085 1.00 92.69 110 LYS A C 1
ATOM 933 O O . LYS A 1 110 ? 13.311 -18.347 -14.039 1.00 92.69 110 LYS A O 1
ATOM 938 N N . ASP A 1 111 ? 14.385 -18.275 -16.015 1.00 89.69 111 ASP A N 1
ATOM 939 C CA . ASP A 1 111 ? 14.959 -19.630 -15.940 1.00 89.69 111 ASP A CA 1
ATOM 940 C C . ASP A 1 111 ? 15.761 -19.854 -14.650 1.00 89.69 111 ASP A C 1
ATOM 942 O O . ASP A 1 111 ? 15.641 -20.885 -13.997 1.00 89.69 111 ASP A O 1
ATOM 946 N N . ASN A 1 112 ? 16.494 -18.831 -14.199 1.00 89.00 112 ASN A N 1
ATOM 947 C CA . ASN A 1 112 ? 17.236 -18.849 -12.934 1.00 89.00 112 ASN A CA 1
ATOM 948 C C . ASN A 1 112 ? 16.368 -18.609 -11.684 1.00 89.00 112 ASN A C 1
ATOM 950 O O . ASN A 1 112 ? 16.880 -18.189 -10.645 1.00 89.00 112 ASN A O 1
ATOM 954 N N . LYS A 1 113 ? 15.048 -18.793 -11.792 1.00 90.75 113 LYS A N 1
ATOM 955 C CA . LYS A 1 113 ? 14.059 -18.598 -10.722 1.00 90.75 113 LYS A CA 1
ATOM 956 C C . LYS A 1 113 ? 14.014 -17.195 -10.121 1.00 90.75 113 LYS A C 1
ATOM 958 O O . LYS A 1 113 ? 13.356 -17.004 -9.103 1.00 90.75 113 LYS A O 1
ATOM 963 N N . ARG A 1 114 ? 14.649 -16.186 -10.726 1.00 91.00 114 ARG A N 1
ATOM 964 C CA . ARG A 1 114 ? 14.495 -14.787 -10.298 1.00 91.00 114 ARG A CA 1
ATOM 965 C C . ARG A 1 114 ? 13.184 -14.219 -10.826 1.00 91.00 114 ARG A C 1
ATOM 967 O O . ARG A 1 114 ? 12.792 -14.512 -11.953 1.00 91.00 114 ARG A O 1
ATOM 974 N N . LEU A 1 115 ? 12.554 -13.350 -10.041 1.00 94.62 115 LEU A N 1
ATOM 975 C CA . LEU A 1 115 ? 11.370 -12.613 -10.466 1.00 94.62 115 LEU A CA 1
ATOM 976 C C . LEU A 1 115 ? 11.638 -11.816 -11.754 1.00 94.62 115 LEU A C 1
ATOM 978 O O . LEU A 1 115 ? 12.660 -11.134 -11.894 1.00 94.62 115 LEU A O 1
ATOM 982 N N . LYS A 1 116 ? 10.685 -11.886 -12.678 1.00 95.25 116 LYS A N 1
ATOM 983 C CA . LYS A 1 116 ? 10.616 -11.104 -13.908 1.00 95.25 116 LYS A CA 1
ATOM 984 C C . LYS A 1 116 ? 9.339 -10.257 -13.876 1.00 95.25 116 LYS A C 1
ATOM 986 O O . LYS A 1 116 ? 8.280 -10.746 -14.275 1.00 95.25 116 LYS A O 1
ATOM 991 N N . PRO A 1 117 ? 9.415 -9.011 -13.384 1.00 95.69 117 PRO A N 1
ATOM 992 C CA . PRO A 1 117 ? 8.333 -8.058 -13.562 1.00 95.69 117 PRO A CA 1
ATOM 993 C C . PRO A 1 117 ? 8.270 -7.602 -15.024 1.00 95.69 117 PRO A C 1
ATOM 995 O O . PRO A 1 117 ? 9.308 -7.401 -15.656 1.00 95.69 117 PRO A O 1
ATOM 998 N N . ASN A 1 118 ? 7.062 -7.455 -15.561 1.00 95.62 118 ASN A N 1
ATOM 999 C CA . ASN A 1 118 ? 6.842 -7.015 -16.931 1.00 95.62 118 ASN A CA 1
ATOM 1000 C C . ASN A 1 118 ? 5.548 -6.205 -17.054 1.00 95.62 118 ASN A C 1
ATOM 1002 O O . ASN A 1 118 ? 4.464 -6.729 -16.802 1.00 95.62 118 ASN A O 1
ATOM 1006 N N . PHE A 1 119 ? 5.647 -4.955 -17.495 1.00 95.56 119 PHE A N 1
ATOM 1007 C CA . PHE A 1 119 ? 4.474 -4.195 -17.925 1.00 95.56 119 PHE A CA 1
ATOM 1008 C C . PHE A 1 119 ? 4.078 -4.584 -19.349 1.00 95.56 119 PHE A C 1
ATOM 1010 O O . PHE A 1 119 ? 4.935 -4.888 -20.180 1.00 95.56 119 PHE A O 1
ATOM 1017 N N . SER A 1 120 ? 2.779 -4.541 -19.647 1.00 96.19 120 SER A N 1
ATOM 1018 C CA . SER A 1 120 ? 2.294 -4.554 -21.028 1.00 96.19 120 SER A CA 1
ATOM 1019 C C . SER A 1 120 ? 2.979 -3.448 -21.840 1.00 96.19 120 SER A C 1
ATOM 1021 O O . SER A 1 120 ? 3.213 -2.374 -21.273 1.00 96.19 120 SER A O 1
ATOM 1023 N N . PRO A 1 121 ? 3.233 -3.639 -23.147 1.00 95.06 121 PRO A N 1
ATOM 1024 C CA . PRO A 1 121 ? 3.883 -2.623 -23.970 1.00 95.06 121 PRO A CA 1
ATOM 1025 C C . PRO A 1 121 ? 3.252 -1.218 -23.871 1.00 95.06 121 PRO A C 1
ATOM 1027 O O . PRO A 1 121 ? 4.017 -0.271 -23.690 1.00 95.06 121 PRO A O 1
ATOM 1030 N N . PRO A 1 122 ? 1.910 -1.045 -23.878 1.00 95.00 122 PRO A N 1
ATOM 1031 C CA . PRO A 1 122 ? 1.296 0.278 -23.724 1.00 95.00 122 PRO A CA 1
ATOM 1032 C C . PRO A 1 122 ? 1.596 0.928 -22.366 1.00 95.00 122 PRO A C 1
ATOM 1034 O O . PRO A 1 122 ? 1.983 2.092 -22.309 1.00 95.00 122 PRO A O 1
ATOM 1037 N N . LEU A 1 123 ? 1.494 0.164 -21.271 1.00 93.38 123 LEU A N 1
ATOM 1038 C CA . LEU A 1 123 ? 1.813 0.660 -19.927 1.00 93.38 123 LEU A CA 1
ATOM 1039 C C . LEU A 1 123 ? 3.295 1.032 -19.788 1.00 93.38 123 LEU A C 1
ATOM 1041 O O . LEU A 1 123 ? 3.629 2.054 -19.196 1.00 93.38 123 LEU A O 1
ATOM 1045 N N . TYR A 1 124 ? 4.184 0.202 -20.335 1.00 91.44 124 TYR A N 1
ATOM 1046 C CA . TYR A 1 124 ? 5.619 0.466 -20.333 1.00 91.44 124 TYR A CA 1
ATOM 1047 C C . TYR A 1 124 ? 5.947 1.760 -21.088 1.00 91.44 124 TYR A C 1
ATOM 1049 O O . TYR A 1 124 ? 6.688 2.593 -20.574 1.00 91.44 124 TYR A O 1
ATOM 1057 N N . GLN A 1 125 ? 5.351 1.949 -22.269 1.00 90.25 125 GLN A N 1
ATOM 1058 C CA . GLN A 1 125 ? 5.492 3.181 -23.041 1.00 90.25 125 GLN A CA 1
ATOM 1059 C C . GLN A 1 125 ? 5.001 4.391 -22.243 1.00 90.25 125 GLN A C 1
ATOM 1061 O O . GLN A 1 125 ? 5.733 5.358 -22.093 1.00 90.25 125 GLN A O 1
ATOM 1066 N N . ALA A 1 126 ? 3.816 4.319 -21.641 1.00 91.25 126 ALA A N 1
ATOM 1067 C CA . ALA A 1 126 ? 3.250 5.454 -20.921 1.00 91.25 126 ALA A CA 1
ATOM 1068 C C . ALA A 1 126 ? 3.990 5.831 -19.619 1.00 91.25 126 ALA A C 1
ATOM 1070 O O . ALA A 1 126 ? 3.982 6.999 -19.236 1.00 91.25 126 ALA A O 1
ATOM 1071 N N . LEU A 1 127 ? 4.618 4.870 -18.927 1.00 88.81 127 LEU A N 1
ATOM 1072 C CA . LEU A 1 127 ? 5.364 5.128 -17.684 1.00 88.81 127 LEU A CA 1
ATOM 1073 C C . LEU A 1 127 ? 6.810 5.570 -17.903 1.00 88.81 127 LEU A C 1
ATOM 1075 O O . LEU A 1 127 ? 7.412 6.135 -16.993 1.00 88.81 127 LEU A O 1
ATOM 1079 N N . PHE A 1 128 ? 7.388 5.304 -19.072 1.00 86.25 128 PHE A N 1
ATOM 1080 C CA . PHE A 1 128 ? 8.814 5.541 -19.297 1.00 86.25 128 PHE A CA 1
ATOM 1081 C C . PHE A 1 128 ? 9.131 6.379 -20.537 1.00 86.25 128 PHE A C 1
ATOM 1083 O O . PHE A 1 128 ? 10.284 6.767 -20.703 1.00 86.25 128 PHE A O 1
ATOM 1090 N N . TYR A 1 129 ? 8.129 6.694 -21.361 1.00 84.19 129 TYR A N 1
ATOM 1091 C CA . TYR A 1 129 ? 8.270 7.448 -22.604 1.00 84.19 129 TYR A CA 1
ATOM 1092 C C . TYR A 1 129 ? 7.109 8.440 -22.789 1.00 84.19 129 TYR A C 1
ATOM 1094 O O . TYR A 1 129 ? 6.056 8.350 -22.153 1.00 84.19 129 TYR A O 1
ATOM 1102 N N . GLY A 1 130 ? 7.294 9.409 -23.685 1.00 84.31 130 GLY A N 1
ATOM 1103 C CA . GLY A 1 130 ? 6.269 10.402 -24.014 1.00 84.31 130 GLY A CA 1
ATOM 1104 C C . GLY A 1 130 ? 6.031 11.415 -22.890 1.00 84.31 130 GLY A C 1
ATOM 1105 O O . GLY A 1 130 ? 6.982 11.917 -22.294 1.00 84.31 130 GLY A O 1
ATOM 1106 N N . GLN A 1 131 ? 4.759 11.712 -22.594 1.00 86.50 131 GLN A N 1
ATOM 1107 C CA . GLN A 1 131 ? 4.350 12.798 -21.687 1.00 86.50 131 GLN A CA 1
ATOM 1108 C C . GLN A 1 131 ? 4.990 12.717 -20.291 1.00 86.50 131 GLN A C 1
ATOM 1110 O O . GLN A 1 131 ? 5.261 13.747 -19.676 1.00 86.50 131 GLN A O 1
ATOM 1115 N N . ILE A 1 132 ? 5.254 11.509 -19.784 1.00 87.75 132 ILE A N 1
ATOM 1116 C CA . ILE A 1 132 ? 5.881 11.328 -18.471 1.00 87.75 132 ILE A CA 1
ATOM 1117 C C . ILE A 1 132 ? 7.264 11.986 -18.393 1.00 87.75 132 ILE A C 1
ATOM 1119 O O . ILE A 1 132 ? 7.642 12.509 -17.349 1.00 87.75 132 ILE A O 1
ATOM 1123 N N . HIS A 1 133 ? 8.004 12.007 -19.502 1.00 85.06 133 HIS A N 1
ATOM 1124 C CA . HIS A 1 133 ? 9.336 12.589 -19.554 1.00 85.06 133 HIS A CA 1
ATOM 1125 C C . HIS A 1 133 ? 9.290 14.113 -19.404 1.00 85.06 133 HIS A C 1
ATOM 1127 O O . HIS A 1 133 ? 10.094 14.681 -18.665 1.00 85.06 133 HIS A O 1
ATOM 1133 N N . ASP A 1 134 ? 8.317 14.760 -20.046 1.00 87.44 134 ASP A N 1
ATOM 1134 C CA . ASP A 1 134 ? 8.102 16.203 -19.926 1.00 87.44 134 ASP A CA 1
ATOM 1135 C C . ASP A 1 134 ? 7.661 16.575 -18.508 1.00 87.44 134 ASP A C 1
ATOM 1137 O O . ASP A 1 134 ? 8.193 17.516 -17.925 1.00 87.44 134 ASP A O 1
ATOM 1141 N N . LEU A 1 135 ? 6.785 15.770 -17.894 1.00 89.44 135 LEU A N 1
ATOM 1142 C CA . LEU A 1 135 ? 6.382 15.955 -16.497 1.00 89.44 135 LEU A CA 1
ATOM 1143 C C . LEU A 1 135 ? 7.573 15.832 -15.537 1.00 89.44 135 LEU A C 1
ATOM 1145 O O . LEU A 1 135 ? 7.734 16.662 -14.645 1.00 89.44 135 LEU A O 1
ATOM 1149 N N . ILE A 1 136 ? 8.443 14.834 -15.725 1.00 87.38 136 ILE A N 1
ATOM 1150 C CA . ILE A 1 136 ? 9.657 14.678 -14.908 1.00 87.38 136 ILE A CA 1
ATOM 1151 C C . ILE A 1 136 ? 10.600 15.873 -15.110 1.00 87.38 136 ILE A C 1
ATOM 1153 O O . ILE A 1 136 ? 11.111 16.414 -14.129 1.00 87.38 136 ILE A O 1
ATOM 1157 N N . LYS A 1 137 ? 10.801 16.329 -16.353 1.00 85.75 137 LYS A N 1
ATOM 1158 C CA . LYS A 1 137 ? 11.607 17.522 -16.663 1.00 85.75 137 LYS A CA 1
ATOM 1159 C C . LYS A 1 137 ? 11.049 18.785 -16.012 1.00 85.75 137 LYS A C 1
ATOM 1161 O O . LYS A 1 137 ? 11.824 19.587 -15.491 1.00 85.75 137 LYS A O 1
ATOM 1166 N N . ASP A 1 138 ? 9.731 18.954 -16.000 1.00 87.38 138 ASP A N 1
ATOM 1167 C CA . ASP A 1 138 ? 9.074 20.074 -15.329 1.00 87.38 138 ASP A CA 1
ATOM 1168 C C . ASP A 1 138 ? 9.312 20.035 -13.818 1.00 87.38 138 ASP A C 1
ATOM 1170 O O . ASP A 1 138 ? 9.640 21.060 -13.215 1.00 87.38 138 ASP A O 1
ATOM 1174 N N . VAL A 1 139 ? 9.225 18.856 -13.197 1.00 87.31 139 VAL A N 1
ATOM 1175 C CA . VAL A 1 139 ? 9.576 18.687 -11.780 1.00 87.31 139 VAL A CA 1
ATOM 1176 C C . VAL A 1 139 ? 11.046 19.043 -11.544 1.00 87.31 139 VAL A C 1
ATOM 1178 O O . VAL A 1 139 ? 11.347 19.810 -10.631 1.00 87.31 139 VAL A O 1
ATOM 1181 N N . GLN A 1 140 ? 11.954 18.559 -12.398 1.00 85.12 140 GLN A N 1
ATOM 1182 C CA . GLN A 1 140 ? 13.388 18.840 -12.300 1.00 85.12 140 GLN A CA 1
ATOM 1183 C C . GLN A 1 140 ? 13.713 20.332 -12.442 1.00 85.12 140 GLN A C 1
ATOM 1185 O O . GLN A 1 140 ? 14.529 20.872 -11.697 1.00 85.12 140 GLN A O 1
ATOM 1190 N N . LYS A 1 141 ? 13.055 21.032 -13.368 1.00 84.88 141 LYS A N 1
ATOM 1191 C CA . LYS A 1 141 ? 13.237 22.475 -13.572 1.00 84.88 141 LYS A CA 1
ATOM 1192 C C . LYS A 1 141 ? 12.856 23.281 -12.329 1.00 84.88 141 LYS A C 1
ATOM 1194 O O . LYS A 1 141 ? 13.533 24.253 -12.003 1.00 84.88 141 LYS A O 1
ATOM 1199 N N . ASN A 1 142 ? 11.801 22.862 -11.635 1.00 82.38 142 ASN A N 1
ATOM 1200 C CA . ASN A 1 142 ? 11.281 23.532 -10.445 1.00 82.38 142 ASN A CA 1
ATOM 1201 C C . ASN A 1 142 ? 11.892 23.004 -9.128 1.00 82.38 142 ASN A C 1
ATOM 1203 O O . ASN A 1 142 ? 11.411 23.357 -8.056 1.00 82.38 142 ASN A O 1
ATOM 1207 N N . LEU A 1 143 ? 12.944 22.169 -9.171 1.00 79.38 143 LEU A N 1
ATOM 1208 C CA . LEU A 1 143 ? 13.623 21.651 -7.968 1.00 79.38 143 LEU A CA 1
ATOM 1209 C C . LEU A 1 143 ? 14.211 22.758 -7.084 1.00 79.38 143 LEU A C 1
ATOM 1211 O O . LEU A 1 143 ? 14.286 22.603 -5.865 1.00 79.38 143 LEU A O 1
ATOM 1215 N N . ARG A 1 144 ? 14.672 23.860 -7.688 1.00 71.88 144 ARG A N 1
ATOM 1216 C CA . ARG A 1 144 ? 15.265 24.982 -6.953 1.00 71.88 144 ARG A CA 1
ATOM 1217 C C . ARG A 1 144 ? 14.157 25.734 -6.220 1.00 71.88 144 ARG A C 1
ATOM 1219 O O . ARG A 1 144 ? 13.247 26.256 -6.848 1.00 71.88 144 ARG A O 1
ATOM 1226 N N . GLN A 1 145 ? 14.238 25.748 -4.890 1.00 68.75 145 GLN A N 1
ATOM 1227 C CA . GLN A 1 145 ? 13.257 26.384 -4.012 1.00 68.75 145 GLN A CA 1
ATOM 1228 C C . GLN A 1 145 ? 13.911 27.548 -3.262 1.00 68.75 145 GLN A C 1
ATOM 1230 O O . GLN A 1 145 ? 14.450 27.368 -2.172 1.00 68.75 145 GLN A O 1
ATOM 1235 N N . GLY A 1 146 ? 13.878 28.739 -3.850 1.00 62.06 146 GLY A N 1
ATOM 1236 C CA . GLY A 1 146 ? 14.268 29.995 -3.217 1.00 62.06 146 GLY A CA 1
ATOM 1237 C C . GLY A 1 146 ? 13.060 30.749 -2.663 1.00 62.06 146 GLY A C 1
ATOM 1238 O O . GLY A 1 146 ? 13.035 31.095 -1.480 1.00 62.06 146 GLY A O 1
ATOM 1239 N N . ASP A 1 147 ? 12.019 30.943 -3.479 1.00 79.44 147 ASP A N 1
ATOM 1240 C CA . ASP A 1 147 ? 10.862 31.781 -3.131 1.00 79.44 147 ASP A CA 1
ATOM 1241 C C . ASP A 1 147 ? 9.513 31.026 -3.047 1.00 79.44 147 ASP A C 1
ATOM 1243 O O . ASP A 1 147 ? 9.420 29.804 -3.202 1.00 79.44 147 ASP A O 1
ATOM 1247 N N . ALA A 1 148 ? 8.441 31.745 -2.692 1.00 79.19 148 ALA A N 1
ATOM 1248 C CA . ALA A 1 148 ? 7.098 31.174 -2.544 1.00 79.19 148 ALA A CA 1
ATOM 1249 C C . ALA A 1 148 ? 6.460 30.766 -3.886 1.00 79.19 148 ALA A C 1
ATOM 1251 O O . ALA A 1 148 ? 5.634 29.848 -3.920 1.00 79.19 148 ALA A O 1
ATOM 1252 N N . PHE A 1 149 ? 6.836 31.428 -4.982 1.00 78.44 149 PHE A N 1
ATOM 1253 C CA . PHE A 1 149 ? 6.334 31.145 -6.322 1.00 78.44 149 PHE A CA 1
ATOM 1254 C C . PHE A 1 149 ? 6.945 29.848 -6.863 1.00 78.44 149 PHE A C 1
ATOM 1256 O O . PHE A 1 149 ? 6.208 28.969 -7.308 1.00 78.44 149 PHE A O 1
ATOM 1263 N N . GLU A 1 150 ? 8.255 29.666 -6.710 1.00 80.62 150 GLU A N 1
ATOM 1264 C CA . GLU A 1 150 ? 8.976 28.441 -7.065 1.00 80.62 150 GLU A CA 1
ATOM 1265 C C . GLU A 1 150 ? 8.441 27.229 -6.293 1.00 80.62 150 GLU A C 1
ATOM 1267 O O . GLU A 1 150 ? 8.174 26.180 -6.880 1.00 80.62 150 GLU A O 1
ATOM 1272 N N . ARG A 1 151 ? 8.153 27.379 -4.990 1.00 82.00 151 ARG A N 1
ATOM 1273 C CA . ARG A 1 151 ? 7.506 26.311 -4.200 1.00 82.00 151 ARG A CA 1
ATOM 1274 C C . ARG A 1 151 ? 6.124 25.944 -4.731 1.00 82.00 151 ARG A C 1
ATOM 1276 O O . ARG A 1 151 ? 5.748 24.771 -4.704 1.00 82.00 151 ARG A O 1
ATOM 1283 N N . ARG A 1 152 ? 5.344 26.927 -5.193 1.00 84.94 152 ARG A N 1
ATOM 1284 C CA . ARG A 1 152 ? 4.022 26.683 -5.786 1.00 84.94 152 ARG A CA 1
ATOM 1285 C C . ARG A 1 152 ? 4.146 25.978 -7.135 1.00 84.94 152 ARG A C 1
ATOM 1287 O O . ARG A 1 152 ? 3.407 25.026 -7.374 1.00 84.94 152 ARG A O 1
ATOM 1294 N N . ALA A 1 153 ? 5.086 26.406 -7.973 1.00 85.56 153 ALA A N 1
ATOM 1295 C CA . ALA A 1 153 ? 5.370 25.788 -9.262 1.00 85.56 153 ALA A CA 1
ATOM 1296 C C . ALA A 1 153 ? 5.835 24.332 -9.099 1.00 85.56 153 ALA A C 1
ATOM 1298 O O . ALA A 1 153 ? 5.290 23.442 -9.748 1.00 85.56 153 ALA A O 1
ATOM 1299 N N . PHE A 1 154 ? 6.744 24.067 -8.156 1.00 86.56 154 PHE A N 1
ATOM 1300 C CA . PHE A 1 154 ? 7.192 22.715 -7.819 1.00 86.56 154 PHE A CA 1
ATOM 1301 C C . PHE A 1 154 ? 6.032 21.820 -7.376 1.00 86.56 154 PHE A C 1
ATOM 1303 O O . PHE A 1 154 ? 5.838 20.739 -7.928 1.00 86.56 154 PHE A O 1
ATOM 1310 N N . ARG A 1 155 ? 5.198 22.291 -6.437 1.00 87.44 155 ARG A N 1
ATOM 1311 C CA . ARG A 1 155 ? 4.001 21.551 -5.999 1.00 87.44 155 ARG A CA 1
ATOM 1312 C C . ARG A 1 155 ? 3.043 21.270 -7.153 1.00 87.44 155 ARG A C 1
ATOM 1314 O O . ARG A 1 155 ? 2.499 20.178 -7.234 1.00 87.44 155 ARG A O 1
ATOM 1321 N N . SER A 1 156 ? 2.849 22.230 -8.055 1.00 90.88 156 SER A N 1
ATOM 1322 C CA . SER A 1 156 ? 2.006 22.028 -9.234 1.00 90.88 156 SER A CA 1
ATOM 1323 C C . SER A 1 156 ? 2.581 20.969 -10.175 1.00 90.88 156 SER A C 1
ATOM 1325 O O . SER A 1 156 ? 1.829 20.131 -10.664 1.00 90.88 156 SER A O 1
ATOM 1327 N N . ALA A 1 157 ? 3.894 20.985 -10.421 1.00 89.38 157 ALA A N 1
ATOM 1328 C CA . ALA A 1 157 ? 4.561 20.002 -11.272 1.00 89.38 157 ALA A CA 1
ATOM 1329 C C . ALA A 1 157 ? 4.440 18.584 -10.689 1.00 89.38 157 ALA A C 1
ATOM 1331 O O . ALA A 1 157 ? 4.096 17.646 -11.405 1.00 89.38 157 ALA A O 1
ATOM 1332 N N . ILE A 1 158 ? 4.628 18.452 -9.373 1.00 89.06 158 ILE A N 1
ATOM 1333 C CA . ILE A 1 158 ? 4.396 17.206 -8.639 1.00 89.06 158 ILE A CA 1
ATOM 1334 C C . ILE A 1 158 ? 2.955 16.723 -8.786 1.00 89.06 158 ILE A C 1
ATOM 1336 O O . ILE A 1 158 ? 2.732 15.589 -9.199 1.00 89.06 158 ILE A O 1
ATOM 1340 N N . ASN A 1 159 ? 1.978 17.586 -8.509 1.00 91.81 159 ASN A N 1
ATOM 1341 C CA . ASN A 1 159 ? 0.572 17.200 -8.581 1.00 91.81 159 ASN A CA 1
ATOM 1342 C C . ASN A 1 159 ? 0.184 16.750 -9.998 1.00 91.81 159 ASN A C 1
ATOM 1344 O O . ASN A 1 159 ? -0.616 15.829 -10.155 1.00 91.81 159 ASN A O 1
ATOM 1348 N N . ASN A 1 160 ? 0.756 17.369 -11.034 1.00 93.44 160 ASN A N 1
ATOM 1349 C CA . ASN A 1 160 ? 0.538 16.968 -12.423 1.00 93.44 160 ASN A CA 1
ATOM 1350 C C . ASN A 1 160 ? 1.118 15.577 -12.714 1.00 93.44 160 ASN A C 1
ATOM 1352 O O . ASN A 1 160 ? 0.446 14.764 -13.351 1.00 93.44 160 ASN A O 1
ATOM 1356 N N . LEU A 1 161 ? 2.331 15.293 -12.227 1.00 91.56 161 LEU A N 1
ATOM 1357 C CA . LEU A 1 161 ? 2.964 13.977 -12.328 1.00 91.56 161 LEU A CA 1
ATOM 1358 C C . LEU A 1 161 ? 2.127 12.900 -11.623 1.00 91.56 161 LEU A C 1
ATOM 1360 O O . LEU A 1 161 ? 1.812 11.874 -12.225 1.00 91.56 161 LEU A O 1
ATOM 1364 N N . GLU A 1 162 ? 1.731 13.146 -10.375 1.00 92.25 162 GLU A N 1
ATOM 1365 C CA . GLU A 1 162 ? 0.890 12.232 -9.599 1.00 92.25 162 GLU A CA 1
ATOM 1366 C C . GLU A 1 162 ? -0.446 11.988 -10.306 1.00 92.25 162 GLU A C 1
ATOM 1368 O O . GLU A 1 162 ? -0.793 10.842 -10.588 1.00 92.25 162 GLU A O 1
ATOM 1373 N N . THR A 1 163 ? -1.142 13.054 -10.712 1.00 94.00 163 THR A N 1
ATOM 1374 C CA . THR A 1 163 ? -2.426 12.962 -11.426 1.00 94.00 163 THR A CA 1
ATOM 1375 C C . THR A 1 163 ? -2.301 12.165 -12.725 1.00 94.00 163 THR A C 1
ATOM 1377 O O . THR A 1 163 ? -3.199 11.392 -13.067 1.00 94.00 163 THR A O 1
ATOM 1380 N N . PHE A 1 164 ? -1.201 12.333 -13.466 1.00 93.56 164 PHE A N 1
ATOM 1381 C CA . PHE A 1 164 ? -0.942 11.561 -14.679 1.00 93.56 164 PHE A CA 1
ATOM 1382 C C . PHE A 1 164 ? -0.829 10.063 -14.372 1.00 93.56 164 PHE A C 1
ATOM 1384 O O . PHE A 1 164 ? -1.537 9.262 -14.983 1.00 93.56 164 PHE A O 1
ATOM 1391 N N . VAL A 1 165 ? -0.004 9.681 -13.391 1.00 92.69 165 VAL A N 1
ATOM 1392 C CA . VAL A 1 165 ? 0.192 8.274 -13.000 1.00 92.69 165 VAL A CA 1
ATOM 1393 C C . VAL A 1 165 ? -1.099 7.661 -12.440 1.00 92.69 165 VAL A C 1
ATOM 1395 O O . VAL A 1 165 ? -1.425 6.511 -12.737 1.00 92.69 165 VAL A O 1
ATOM 1398 N N . GLU A 1 166 ? -1.876 8.425 -11.674 1.00 92.00 166 GLU A N 1
ATOM 1399 C CA . GLU A 1 166 ? -3.161 7.983 -11.124 1.00 92.00 166 GLU A CA 1
ATOM 1400 C C . GLU A 1 166 ? -4.211 7.719 -12.198 1.00 92.00 166 GLU A C 1
ATOM 1402 O O . GLU A 1 166 ? -4.904 6.699 -12.145 1.00 92.00 166 GLU A O 1
ATOM 1407 N N . ARG A 1 167 ? -4.307 8.606 -13.195 1.00 91.69 167 ARG A N 1
ATOM 1408 C CA . ARG A 1 167 ? -5.174 8.402 -14.363 1.00 91.69 167 ARG A CA 1
ATOM 1409 C C . ARG A 1 167 ? -4.722 7.199 -15.173 1.00 91.69 167 ARG A C 1
ATOM 1411 O O . ARG A 1 167 ? -5.565 6.407 -15.586 1.00 91.69 167 ARG A O 1
ATOM 1418 N N . LEU A 1 168 ? -3.410 7.043 -15.353 1.00 92.12 168 LEU A N 1
ATOM 1419 C CA . LEU A 1 168 ? -2.834 5.932 -16.097 1.00 92.12 168 LEU A CA 1
ATOM 1420 C C . LEU A 1 168 ? -3.228 4.588 -15.474 1.00 92.12 168 LEU A C 1
ATOM 1422 O O . LEU A 1 168 ? -3.790 3.739 -16.156 1.00 92.12 168 LEU A O 1
ATOM 1426 N N . LEU A 1 169 ? -3.007 4.408 -14.170 1.00 91.44 169 LEU A N 1
ATOM 1427 C CA . LEU A 1 169 ? -3.329 3.153 -13.477 1.00 91.44 169 LEU A CA 1
ATOM 1428 C C . LEU A 1 169 ? -4.802 3.041 -13.038 1.00 91.44 169 LEU A C 1
ATOM 1430 O O . LEU A 1 169 ? -5.208 2.013 -12.487 1.00 91.44 169 LEU A O 1
ATOM 1434 N N . GLY A 1 170 ? -5.613 4.071 -13.290 1.00 87.81 170 GLY A N 1
ATOM 1435 C CA . GLY A 1 170 ? -7.046 4.087 -12.998 1.00 87.81 170 GLY A CA 1
ATOM 1436 C C . GLY A 1 170 ? -7.378 4.019 -11.505 1.00 87.81 170 GLY A C 1
ATOM 1437 O O . GLY A 1 170 ? -8.386 3.413 -11.138 1.00 87.81 170 GLY A O 1
ATOM 1438 N N . ASP A 1 171 ? -6.529 4.580 -10.638 1.00 84.31 171 ASP A N 1
ATOM 1439 C CA . ASP A 1 171 ? -6.771 4.627 -9.191 1.00 84.31 171 ASP A CA 1
ATOM 1440 C C . ASP A 1 171 ? -6.101 5.844 -8.531 1.00 84.31 171 ASP A C 1
ATOM 1442 O O . ASP A 1 171 ? -4.886 5.873 -8.321 1.00 84.31 171 ASP A O 1
ATOM 1446 N N . SER A 1 172 ? -6.901 6.839 -8.141 1.00 83.19 172 SER A N 1
ATOM 1447 C CA . SER A 1 172 ? -6.439 8.021 -7.395 1.00 83.19 172 SER A CA 1
ATOM 1448 C C . SER A 1 172 ? -6.314 7.785 -5.887 1.00 83.19 172 SER A C 1
ATOM 1450 O O . SER A 1 172 ? -5.809 8.620 -5.148 1.00 83.19 172 SER A O 1
ATOM 1452 N N . ARG A 1 173 ? -6.713 6.616 -5.374 1.00 83.00 173 ARG A N 1
ATOM 1453 C CA . ARG A 1 173 ? -6.691 6.350 -3.926 1.00 83.00 173 ARG A CA 1
ATOM 1454 C C . ARG A 1 173 ? -5.313 5.879 -3.477 1.00 83.00 173 ARG A C 1
ATOM 1456 O O . ARG A 1 173 ? -4.693 5.047 -4.136 1.00 83.00 173 ARG A O 1
ATOM 1463 N N . THR A 1 174 ? -4.816 6.378 -2.350 1.00 82.06 174 THR A N 1
ATOM 1464 C CA . THR A 1 174 ? -3.600 5.834 -1.727 1.00 82.06 174 THR A CA 1
ATOM 1465 C C . THR A 1 174 ? -3.916 4.470 -1.104 1.00 82.06 174 THR A C 1
ATOM 1467 O O . THR A 1 174 ? -4.812 4.392 -0.256 1.00 82.06 174 THR A O 1
ATOM 1470 N N . PRO A 1 175 ? -3.213 3.388 -1.477 1.00 85.81 175 PRO A N 1
ATOM 1471 C CA . PRO A 1 175 ? -3.462 2.079 -0.894 1.00 85.81 175 PRO A CA 1
ATOM 1472 C C . PRO A 1 175 ? -2.990 2.047 0.563 1.00 85.81 175 PRO A C 1
ATOM 1474 O O . PRO A 1 175 ? -1.844 2.369 0.866 1.00 85.81 175 PRO A O 1
ATOM 1477 N N . VAL A 1 176 ? -3.865 1.604 1.463 1.00 85.75 176 VAL A N 1
ATOM 1478 C CA . VAL A 1 176 ? -3.553 1.383 2.881 1.00 85.75 176 VAL A CA 1
ATOM 1479 C C . VAL A 1 176 ? -3.739 -0.096 3.187 1.00 85.75 176 VAL A C 1
ATOM 1481 O O . VAL A 1 176 ? -4.793 -0.660 2.896 1.00 85.75 176 VAL A O 1
ATOM 1484 N N . PHE A 1 177 ? -2.716 -0.727 3.766 1.00 87.44 177 PHE A N 1
ATOM 1485 C CA . PHE A 1 177 ? -2.821 -2.092 4.270 1.00 87.44 177 PHE A CA 1
ATOM 1486 C C . PHE A 1 177 ? -3.102 -2.050 5.768 1.00 87.44 177 PHE A C 1
ATOM 1488 O O . PHE A 1 177 ? -2.359 -1.427 6.522 1.00 87.44 177 PHE A O 1
ATOM 1495 N N . ILE A 1 178 ? -4.166 -2.723 6.197 1.00 86.44 178 ILE A N 1
ATOM 1496 C CA . ILE A 1 178 ? -4.542 -2.810 7.607 1.00 86.44 178 ILE A CA 1
ATOM 1497 C C . ILE A 1 178 ? -4.211 -4.228 8.088 1.00 86.44 178 ILE A C 1
ATOM 1499 O O . ILE A 1 178 ? -4.881 -5.176 7.668 1.00 86.44 178 ILE A O 1
ATOM 1503 N N . PRO A 1 179 ? -3.168 -4.407 8.918 1.00 83.56 179 PRO A N 1
ATOM 1504 C CA . PRO A 1 179 ? -2.767 -5.724 9.391 1.00 83.56 179 PRO A CA 1
ATOM 1505 C C . PRO A 1 179 ? -3.711 -6.255 10.480 1.00 83.56 179 PRO A C 1
ATOM 1507 O O . PRO A 1 179 ? -4.459 -5.516 11.130 1.00 83.56 179 PRO A O 1
ATOM 1510 N N . ALA A 1 180 ? -3.638 -7.565 10.717 1.00 78.25 180 ALA A N 1
ATOM 1511 C CA . ALA A 1 180 ? -4.172 -8.160 11.939 1.00 78.25 180 ALA A CA 1
ATOM 1512 C C . ALA A 1 180 ? -3.362 -7.671 13.160 1.00 78.25 180 ALA A C 1
ATOM 1514 O O . ALA A 1 180 ? -2.180 -7.360 13.025 1.00 78.25 180 ALA A O 1
ATOM 1515 N N . GLY A 1 181 ? -3.982 -7.582 14.344 1.00 74.94 181 GLY A N 1
ATOM 1516 C CA . GLY A 1 181 ? -3.302 -7.080 15.554 1.00 74.94 181 GLY A CA 1
ATOM 1517 C C . GLY A 1 181 ? -3.106 -5.556 15.595 1.00 74.94 181 GLY A C 1
ATOM 1518 O O . GLY A 1 181 ? -2.213 -5.045 16.264 1.00 74.94 181 GLY A O 1
ATOM 1519 N N . ARG A 1 182 ? -3.940 -4.804 14.866 1.00 79.50 182 ARG A N 1
ATOM 1520 C CA . ARG A 1 182 ? -3.922 -3.327 14.795 1.00 79.50 182 ARG A CA 1
ATOM 1521 C C . ARG A 1 182 ? -4.261 -2.606 16.108 1.00 79.50 182 ARG A C 1
ATOM 1523 O O . ARG A 1 182 ? -4.010 -1.404 16.226 1.00 79.50 182 ARG A O 1
ATOM 1530 N N . ASN A 1 183 ? -4.782 -3.331 17.098 1.00 76.75 183 ASN A N 1
ATOM 1531 C CA . ASN A 1 183 ? -4.994 -2.846 18.466 1.00 76.75 183 ASN A CA 1
ATOM 1532 C C . ASN A 1 183 ? -3.690 -2.391 19.151 1.00 76.75 183 ASN A C 1
ATOM 1534 O O . ASN A 1 183 ? -3.745 -1.653 20.132 1.00 76.75 183 ASN A O 1
ATOM 1538 N N . ILE A 1 184 ? -2.519 -2.744 18.604 1.00 78.25 184 ILE A N 1
ATOM 1539 C CA . ILE A 1 184 ? -1.221 -2.210 19.040 1.00 78.25 184 ILE A CA 1
ATOM 1540 C C . ILE A 1 184 ? -1.178 -0.668 19.060 1.00 78.25 184 ILE A C 1
ATOM 1542 O O . ILE A 1 184 ? -0.524 -0.079 19.914 1.00 78.25 184 ILE A O 1
ATOM 1546 N N . THR A 1 185 ? -1.933 -0.009 18.174 1.00 79.00 185 THR A N 1
ATOM 1547 C CA . THR A 1 185 ? -2.036 1.465 18.099 1.00 79.00 185 THR A CA 1
ATOM 1548 C C . THR A 1 185 ? -2.820 2.096 19.247 1.00 79.00 185 THR A C 1
ATOM 1550 O O . THR A 1 185 ? -2.881 3.320 19.363 1.00 79.00 185 THR A O 1
ATOM 1553 N N . VAL A 1 186 ? -3.484 1.275 20.055 1.00 81.06 186 VAL A N 1
ATOM 1554 C CA . VAL A 1 186 ? -4.364 1.702 21.144 1.00 81.06 186 VAL A CA 1
ATOM 1555 C C . VAL A 1 186 ? -3.823 1.225 22.488 1.00 81.06 186 VAL A C 1
ATOM 1557 O O . VAL A 1 186 ? -3.788 1.989 23.447 1.00 81.06 186 VAL A O 1
ATOM 1560 N N . ASN A 1 187 ? -3.384 -0.032 22.556 1.00 77.38 187 ASN A N 1
ATOM 1561 C CA . ASN A 1 187 ? -3.057 -0.688 23.823 1.00 77.38 187 ASN A CA 1
ATOM 1562 C C . ASN A 1 187 ? -1.686 -0.324 24.383 1.00 77.38 187 ASN A C 1
ATOM 1564 O O . ASN A 1 187 ? -1.448 -0.505 25.574 1.00 77.38 187 ASN A O 1
ATOM 1568 N N . TYR A 1 188 ? -0.782 0.174 23.544 1.00 78.25 188 TYR A N 1
ATOM 1569 C CA . TYR A 1 188 ? 0.567 0.515 23.970 1.00 78.25 188 TYR A CA 1
ATOM 1570 C C . TYR A 1 188 ? 0.770 2.021 24.003 1.00 78.25 188 TYR A C 1
ATOM 1572 O O . TYR A 1 188 ? 0.209 2.754 23.189 1.00 78.25 188 TYR A O 1
ATOM 1580 N N . SER A 1 189 ? 1.610 2.477 24.931 1.00 71.31 189 SER A N 1
ATOM 1581 C CA . SER A 1 189 ? 1.968 3.889 25.039 1.00 71.31 189 SER A CA 1
ATOM 1582 C C . SER A 1 189 ? 2.631 4.392 23.756 1.00 71.31 189 SER A C 1
ATOM 1584 O O . SER A 1 189 ? 3.315 3.637 23.061 1.00 71.31 189 SER A O 1
ATOM 1586 N N . ALA A 1 190 ? 2.484 5.688 23.467 1.00 69.31 190 ALA A N 1
ATOM 1587 C CA . ALA A 1 190 ? 3.139 6.316 22.319 1.00 69.31 190 ALA A CA 1
ATOM 1588 C C . ALA A 1 190 ? 4.660 6.074 22.326 1.00 69.31 190 ALA A C 1
ATOM 1590 O O . ALA A 1 190 ? 5.237 5.783 21.283 1.00 69.31 190 ALA A O 1
ATOM 1591 N N . GLN A 1 191 ? 5.294 6.092 23.506 1.00 65.75 191 GLN A N 1
ATOM 1592 C CA . GLN A 1 191 ? 6.718 5.785 23.648 1.00 65.75 191 GLN A CA 1
ATOM 1593 C C . GLN A 1 191 ? 7.043 4.348 23.229 1.00 65.75 191 GLN A C 1
ATOM 1595 O O . GLN A 1 191 ? 7.973 4.139 22.461 1.00 65.75 191 GLN A O 1
ATOM 1600 N N . PHE A 1 192 ? 6.257 3.357 23.666 1.00 73.50 192 PHE A N 1
ATOM 1601 C CA . PHE A 1 192 ? 6.466 1.974 23.239 1.00 73.50 192 PHE A CA 1
ATOM 1602 C C . PHE A 1 192 ? 6.244 1.815 21.737 1.00 73.50 192 PHE A C 1
ATOM 1604 O O . PHE A 1 192 ? 7.008 1.113 21.086 1.00 73.50 192 PHE A O 1
ATOM 1611 N N . GLN A 1 193 ? 5.228 2.469 21.171 1.00 72.19 193 GLN A N 1
ATOM 1612 C CA . GLN A 1 193 ? 4.984 2.437 19.730 1.00 72.19 193 GLN A CA 1
ATOM 1613 C C . GLN A 1 193 ? 6.166 3.033 18.952 1.00 72.19 193 GLN A C 1
ATOM 1615 O O . GLN A 1 193 ? 6.588 2.442 17.960 1.00 72.19 193 GLN A O 1
ATOM 1620 N N . LEU A 1 194 ? 6.740 4.145 19.425 1.00 69.81 194 LEU A N 1
ATOM 1621 C CA . LEU A 1 194 ? 7.928 4.779 18.844 1.00 69.81 194 LEU A CA 1
ATOM 1622 C C . LEU A 1 194 ? 9.186 3.916 18.999 1.00 69.81 194 LEU A C 1
ATOM 1624 O O . LEU A 1 194 ? 9.930 3.757 18.034 1.00 69.81 194 LEU A O 1
ATOM 1628 N N . ASP A 1 195 ? 9.411 3.316 20.168 1.00 73.38 195 ASP A N 1
ATOM 1629 C CA . ASP A 1 195 ? 10.552 2.430 20.422 1.00 73.38 195 ASP A CA 1
ATOM 1630 C C . ASP A 1 195 ? 10.445 1.140 19.601 1.00 73.38 195 ASP A C 1
ATOM 1632 O O . ASP A 1 195 ? 11.423 0.673 19.012 1.00 73.38 195 ASP A O 1
ATOM 1636 N N . PHE A 1 196 ? 9.243 0.562 19.541 1.00 72.69 196 PHE A N 1
ATOM 1637 C CA . PHE A 1 196 ? 8.925 -0.588 18.707 1.00 72.69 196 PHE A CA 1
ATOM 1638 C C . PHE A 1 196 ? 9.167 -0.241 17.242 1.00 72.69 196 PHE A C 1
ATOM 1640 O O . PHE A 1 196 ? 9.941 -0.929 16.586 1.00 72.69 196 PHE A O 1
ATOM 1647 N N . TYR A 1 197 ? 8.619 0.875 16.757 1.00 68.50 197 TYR A N 1
ATOM 1648 C CA . TYR A 1 197 ? 8.859 1.392 15.411 1.00 68.50 197 TYR A CA 1
ATOM 1649 C C . TYR A 1 197 ? 10.354 1.592 15.122 1.00 68.50 197 TYR A C 1
ATOM 1651 O O . TYR A 1 197 ? 10.850 1.111 14.106 1.00 68.50 197 TYR A O 1
ATOM 1659 N N . GLY A 1 198 ? 11.104 2.227 16.025 1.00 67.81 198 GLY A N 1
ATOM 1660 C CA . GLY A 1 198 ? 12.545 2.438 15.879 1.00 67.81 198 GLY A CA 1
ATOM 1661 C C . GLY A 1 198 ? 13.323 1.125 15.761 1.00 67.81 198 GLY A C 1
ATOM 1662 O O . GLY A 1 198 ? 14.202 1.002 14.906 1.00 67.81 198 GLY A O 1
ATOM 1663 N N . LYS A 1 199 ? 12.950 0.111 16.554 1.00 72.12 199 LYS A N 1
ATOM 1664 C CA . LYS A 1 199 ? 13.499 -1.252 16.462 1.00 72.12 199 LYS A CA 1
ATOM 1665 C C . LYS A 1 199 ? 13.087 -1.966 15.172 1.00 72.12 199 LYS A C 1
ATOM 1667 O O . LYS A 1 199 ? 13.899 -2.679 14.591 1.00 72.12 199 LYS A O 1
ATOM 1672 N N . LEU A 1 200 ? 11.853 -1.778 14.697 1.00 68.56 200 LEU A N 1
ATOM 1673 C CA . LEU A 1 200 ? 11.405 -2.325 13.412 1.00 68.56 200 LEU A CA 1
ATOM 1674 C C . LEU A 1 200 ? 12.237 -1.751 12.263 1.00 68.56 200 LEU A C 1
ATOM 1676 O O . LEU A 1 200 ? 12.772 -2.505 11.454 1.00 68.56 200 LEU A O 1
ATOM 1680 N N . VAL A 1 201 ? 12.388 -0.426 12.221 1.00 64.94 201 VAL A N 1
ATOM 1681 C CA . VAL A 1 201 ? 13.156 0.279 11.188 1.00 64.94 201 VAL A CA 1
ATOM 1682 C C . VAL A 1 201 ? 14.622 -0.147 11.213 1.00 64.94 201 VAL A C 1
ATOM 1684 O O . VAL A 1 201 ? 15.194 -0.427 10.157 1.00 64.94 201 VAL A O 1
ATOM 1687 N N . SER A 1 202 ? 15.240 -0.238 12.396 1.00 65.69 202 SER A N 1
ATOM 1688 C CA . SER A 1 202 ? 16.638 -0.658 12.512 1.00 65.69 202 SER A CA 1
ATOM 1689 C C . SER A 1 202 ? 16.833 -2.106 12.059 1.00 65.69 202 SER A C 1
ATOM 1691 O O . SER A 1 202 ? 17.735 -2.369 11.263 1.00 65.69 202 SER A O 1
ATOM 1693 N N . ASN A 1 203 ? 15.949 -3.024 12.459 1.00 63.38 203 ASN A N 1
ATOM 1694 C CA . ASN A 1 203 ? 16.004 -4.425 12.046 1.00 63.38 203 ASN A CA 1
ATOM 1695 C C . ASN A 1 203 ? 15.778 -4.587 10.536 1.00 63.38 203 ASN A C 1
ATOM 1697 O O . ASN A 1 203 ? 16.547 -5.287 9.881 1.00 63.38 203 ASN A O 1
ATOM 1701 N N . LEU A 1 204 ? 14.809 -3.883 9.944 1.00 59.84 204 LEU A N 1
ATOM 1702 C CA . LEU A 1 204 ? 14.596 -3.870 8.488 1.00 59.84 204 LEU A CA 1
ATOM 1703 C C . LEU A 1 204 ? 15.800 -3.277 7.733 1.00 59.84 204 LEU A C 1
ATOM 1705 O O . LEU A 1 204 ? 16.181 -3.770 6.665 1.00 59.84 204 LEU A O 1
ATOM 1709 N N . GLY A 1 205 ? 16.445 -2.254 8.301 1.00 59.56 205 GLY A N 1
ATOM 1710 C CA . GLY A 1 205 ? 17.677 -1.665 7.776 1.00 59.56 205 GLY A CA 1
ATOM 1711 C C . GLY A 1 205 ? 18.881 -2.613 7.847 1.00 59.56 205 GLY A C 1
ATOM 1712 O O . GLY A 1 205 ? 19.663 -2.685 6.896 1.00 59.56 205 GLY A O 1
ATOM 1713 N N . ILE A 1 206 ? 19.015 -3.380 8.933 1.00 55.56 206 ILE A N 1
ATOM 1714 C CA . ILE A 1 206 ? 20.060 -4.400 9.118 1.00 55.56 206 ILE A CA 1
ATOM 1715 C C . ILE A 1 206 ? 19.835 -5.581 8.166 1.00 55.56 206 ILE A C 1
ATOM 1717 O O . ILE A 1 206 ? 20.769 -5.978 7.469 1.00 55.56 206 ILE A O 1
ATOM 1721 N N . LEU A 1 207 ? 18.598 -6.077 8.047 1.00 50.25 207 LEU A N 1
ATOM 1722 C CA . LEU A 1 207 ? 18.221 -7.130 7.094 1.00 50.25 207 LEU A CA 1
ATOM 1723 C C . LEU A 1 207 ? 18.536 -6.712 5.647 1.00 50.25 207 LEU A C 1
ATOM 1725 O O . LEU A 1 207 ? 19.111 -7.483 4.877 1.00 50.25 207 LEU A O 1
ATOM 1729 N N . SER A 1 208 ? 18.267 -5.451 5.295 1.00 50.44 208 SER A N 1
ATOM 1730 C CA . SER A 1 208 ? 18.590 -4.890 3.974 1.00 50.44 208 SER A CA 1
ATOM 1731 C C . SER A 1 208 ? 20.101 -4.743 3.723 1.00 50.44 208 SER A C 1
ATOM 1733 O O . SER A 1 208 ? 20.556 -4.907 2.588 1.00 50.44 208 SER A O 1
ATOM 1735 N N . ARG A 1 209 ? 20.903 -4.452 4.760 1.00 50.22 209 ARG A N 1
ATOM 1736 C CA . ARG A 1 209 ? 22.374 -4.336 4.671 1.00 50.22 209 ARG A CA 1
ATOM 1737 C C . ARG A 1 209 ? 23.073 -5.695 4.619 1.00 50.22 209 ARG A C 1
ATOM 1739 O O . ARG A 1 209 ? 23.990 -5.860 3.816 1.00 50.22 209 ARG A O 1
ATOM 1746 N N . ASN A 1 210 ? 22.618 -6.675 5.397 1.00 44.41 210 ASN A N 1
ATOM 1747 C CA . ASN A 1 210 ? 23.170 -8.035 5.386 1.00 44.41 210 ASN A CA 1
ATOM 1748 C C . ASN A 1 210 ? 22.941 -8.733 4.032 1.00 44.41 210 ASN A C 1
ATOM 1750 O O . ASN A 1 210 ? 23.809 -9.460 3.553 1.00 44.41 210 ASN A O 1
ATOM 1754 N N . LYS A 1 211 ? 21.849 -8.398 3.333 1.00 49.47 211 LYS A N 1
ATOM 1755 C CA . LYS A 1 211 ? 21.549 -8.873 1.972 1.00 49.47 211 LYS A CA 1
ATOM 1756 C C . LYS A 1 211 ? 22.566 -8.423 0.909 1.00 49.47 211 LYS A C 1
ATOM 1758 O O . LYS A 1 211 ? 22.746 -9.122 -0.081 1.00 49.47 211 LYS A O 1
ATOM 1763 N N . LYS A 1 212 ? 23.251 -7.282 1.102 1.00 45.53 212 LYS A N 1
ATOM 1764 C CA . LYS A 1 212 ? 24.328 -6.816 0.198 1.00 45.53 212 LYS A CA 1
ATOM 1765 C C . LYS A 1 212 ? 25.661 -7.535 0.423 1.00 45.53 212 LYS A C 1
ATOM 1767 O O . LYS A 1 212 ? 26.469 -7.568 -0.495 1.00 45.53 212 LYS A O 1
ATOM 1772 N N . ARG A 1 213 ? 25.899 -8.071 1.625 1.00 40.16 213 ARG A N 1
ATOM 1773 C CA . ARG A 1 213 ? 27.140 -8.784 1.970 1.00 40.16 213 ARG A CA 1
ATOM 1774 C C . ARG A 1 213 ? 27.094 -10.278 1.638 1.00 40.16 213 ARG A C 1
ATOM 1776 O O . ARG A 1 213 ? 28.138 -10.841 1.352 1.00 40.16 213 ARG A O 1
ATOM 1783 N N . ASN A 1 214 ? 25.906 -10.884 1.609 1.00 39.94 214 ASN A N 1
ATOM 1784 C CA . ASN A 1 214 ? 25.735 -12.334 1.447 1.00 39.94 214 ASN A CA 1
ATOM 1785 C C . ASN A 1 214 ? 25.194 -12.743 0.063 1.00 39.94 214 ASN A C 1
ATOM 1787 O O . ASN A 1 214 ? 24.534 -13.771 -0.061 1.00 39.94 214 ASN A O 1
ATOM 1791 N N . ALA A 1 215 ? 25.436 -11.946 -0.984 1.00 40.28 215 ALA A N 1
ATOM 1792 C CA . ALA A 1 215 ? 24.961 -12.260 -2.337 1.00 40.28 215 ALA A CA 1
ATOM 1793 C C . ALA A 1 215 ? 25.605 -13.525 -2.953 1.00 40.28 215 ALA A C 1
ATOM 1795 O O . ALA A 1 215 ? 25.081 -14.016 -3.950 1.00 40.28 215 ALA A O 1
ATOM 1796 N N . ASP A 1 216 ? 26.653 -14.075 -2.323 1.00 37.38 216 ASP A N 1
ATOM 1797 C CA . ASP A 1 216 ? 27.470 -15.172 -2.859 1.00 37.38 216 ASP A CA 1
ATOM 1798 C C . ASP A 1 216 ? 27.487 -16.454 -1.996 1.00 37.38 216 ASP A C 1
ATOM 1800 O O . ASP A 1 216 ? 28.381 -17.278 -2.159 1.00 37.38 216 ASP A O 1
ATOM 1804 N N . VAL A 1 217 ? 26.531 -16.677 -1.081 1.00 38.94 217 VAL A N 1
ATOM 1805 C CA . VAL A 1 217 ? 26.489 -17.941 -0.309 1.00 38.94 217 VAL A CA 1
ATOM 1806 C C . VAL A 1 217 ? 25.120 -18.611 -0.424 1.00 38.94 217 VAL A C 1
ATOM 1808 O O . VAL A 1 217 ? 24.095 -18.065 -0.018 1.00 38.94 217 VAL A O 1
ATOM 1811 N N . GLU A 1 218 ? 25.117 -19.795 -1.039 1.00 42.19 218 GLU A N 1
ATOM 1812 C CA . GLU A 1 218 ? 23.944 -20.533 -1.525 1.00 42.19 218 GLU A CA 1
ATOM 1813 C C . GLU A 1 218 ? 23.172 -21.348 -0.476 1.00 42.19 218 GLU A C 1
ATOM 1815 O O . GLU A 1 218 ? 22.173 -21.970 -0.824 1.00 42.19 218 GLU A O 1
ATOM 1820 N N . GLU A 1 219 ? 23.521 -21.289 0.806 1.00 41.38 219 GLU A N 1
ATOM 1821 C CA . GLU A 1 219 ? 22.843 -22.063 1.854 1.00 41.38 219 GLU A CA 1
ATOM 1822 C C . GLU A 1 219 ? 22.317 -21.154 2.971 1.00 41.38 219 GLU A C 1
ATOM 1824 O O . GLU A 1 219 ? 22.937 -20.983 4.016 1.00 41.38 219 GLU A O 1
ATOM 1829 N N . ALA A 1 220 ? 21.145 -20.552 2.760 1.00 36.59 220 ALA A N 1
ATOM 1830 C CA . ALA A 1 220 ? 20.380 -19.924 3.836 1.00 36.59 220 ALA A CA 1
ATOM 1831 C C . ALA A 1 220 ? 19.137 -20.780 4.118 1.00 36.59 220 ALA A C 1
ATOM 1833 O O . ALA A 1 220 ? 18.231 -20.888 3.291 1.00 36.59 220 ALA A O 1
ATOM 1834 N N . SER A 1 221 ? 19.165 -21.432 5.279 1.00 39.38 221 SER A N 1
ATOM 1835 C CA . SER A 1 221 ? 18.227 -22.437 5.784 1.00 39.38 221 SER A CA 1
ATOM 1836 C C . SER A 1 221 ? 16.808 -21.904 6.037 1.00 39.38 221 SER A C 1
ATOM 1838 O O . SER A 1 221 ? 16.556 -20.699 6.002 1.00 39.38 221 SER A O 1
ATOM 1840 N N . GLU A 1 222 ? 15.873 -22.812 6.339 1.00 36.53 222 GLU A N 1
ATOM 1841 C CA . GLU A 1 222 ? 14.461 -22.564 6.696 1.00 36.53 222 GLU A CA 1
ATOM 1842 C C . GLU A 1 222 ? 14.237 -21.459 7.750 1.00 36.53 222 GLU A C 1
ATOM 1844 O O . GLU A 1 222 ? 13.188 -20.810 7.741 1.00 36.53 222 GLU A O 1
ATOM 1849 N N . ALA A 1 223 ? 15.232 -21.169 8.597 1.00 35.72 223 ALA A N 1
ATOM 1850 C CA . ALA A 1 223 ? 15.205 -20.048 9.540 1.00 35.72 223 ALA A CA 1
ATOM 1851 C C . ALA A 1 223 ? 15.095 -18.679 8.835 1.00 35.72 223 ALA A C 1
ATOM 1853 O O . ALA A 1 223 ? 14.339 -17.816 9.281 1.00 35.72 223 ALA A O 1
ATOM 1854 N N . SER A 1 224 ? 15.745 -18.512 7.677 1.00 45.41 224 SER A N 1
ATOM 1855 C CA . SER A 1 224 ? 15.686 -17.275 6.884 1.00 45.41 224 SER A CA 1
ATOM 1856 C C . SER A 1 224 ? 14.282 -16.987 6.337 1.00 45.41 224 SER A C 1
ATOM 1858 O O . SER A 1 224 ? 13.865 -15.836 6.258 1.00 45.41 224 SER A O 1
ATOM 1860 N N . PHE A 1 225 ? 13.499 -18.026 6.031 1.00 40.25 225 PHE A N 1
ATOM 1861 C CA . PHE A 1 225 ? 12.144 -17.882 5.496 1.00 40.25 225 PHE A CA 1
ATOM 1862 C C . PHE A 1 225 ? 11.107 -17.527 6.573 1.00 40.25 225 PHE A C 1
ATOM 1864 O O . PHE A 1 225 ? 10.127 -16.830 6.286 1.00 40.25 225 PHE A O 1
ATOM 1871 N N . ALA A 1 226 ? 11.303 -17.992 7.812 1.00 40.41 226 ALA A N 1
ATOM 1872 C CA . ALA A 1 226 ? 10.485 -17.591 8.957 1.00 40.41 226 ALA A CA 1
ATOM 1873 C C . ALA A 1 226 ? 10.768 -16.131 9.358 1.00 40.41 226 ALA A C 1
ATOM 1875 O O . ALA A 1 226 ? 9.824 -15.366 9.575 1.00 40.41 226 ALA A O 1
ATOM 1876 N N . GLU A 1 227 ? 12.044 -15.728 9.353 1.00 47.16 227 GLU A N 1
ATOM 1877 C CA . GLU A 1 227 ? 12.469 -14.333 9.532 1.00 47.16 227 GLU A CA 1
ATOM 1878 C C . GLU A 1 227 ? 11.934 -13.421 8.409 1.00 47.16 227 GLU A C 1
ATOM 1880 O O . GLU A 1 227 ? 11.427 -12.333 8.687 1.00 47.16 227 GLU A O 1
ATOM 1885 N N . GLU A 1 228 ? 11.935 -13.878 7.147 1.00 48.81 228 GLU A N 1
ATOM 1886 C CA . GLU A 1 228 ? 11.349 -13.149 6.010 1.00 48.81 228 GLU A CA 1
ATOM 1887 C C . GLU A 1 228 ? 9.835 -12.919 6.189 1.00 48.81 228 GLU A C 1
ATOM 1889 O O . GLU A 1 228 ? 9.357 -11.804 5.967 1.00 48.81 228 GLU A O 1
ATOM 1894 N N . ARG A 1 229 ? 9.068 -13.921 6.653 1.00 48.84 229 ARG A N 1
ATOM 1895 C CA . ARG A 1 229 ? 7.626 -13.753 6.942 1.00 48.84 229 ARG A CA 1
ATOM 1896 C C . ARG A 1 229 ? 7.367 -12.762 8.073 1.00 48.84 229 ARG A C 1
ATOM 1898 O O . ARG A 1 229 ? 6.494 -11.906 7.925 1.00 48.84 229 ARG A O 1
ATOM 1905 N N . GLN A 1 230 ? 8.136 -12.849 9.159 1.00 54.28 230 GLN A N 1
ATOM 1906 C CA . GLN A 1 230 ? 8.052 -11.895 10.266 1.00 54.28 230 GLN A CA 1
ATOM 1907 C C . GLN A 1 230 ? 8.383 -10.471 9.795 1.00 54.28 230 GLN A C 1
ATOM 1909 O O . GLN A 1 230 ? 7.669 -9.538 10.154 1.00 54.28 230 GLN A O 1
ATOM 1914 N N . SER A 1 231 ? 9.363 -10.302 8.899 1.00 64.31 231 SER A N 1
ATOM 1915 C CA . SER A 1 231 ? 9.767 -8.987 8.384 1.00 64.31 231 SER A CA 1
ATOM 1916 C C . SER A 1 231 ? 8.676 -8.251 7.588 1.00 64.31 231 SER A C 1
ATOM 1918 O O . SER A 1 231 ? 8.618 -7.023 7.634 1.00 64.31 231 SER A O 1
ATOM 1920 N N . ILE A 1 232 ? 7.772 -8.964 6.901 1.00 70.31 232 ILE A N 1
ATOM 1921 C CA . ILE A 1 232 ? 6.686 -8.351 6.108 1.00 70.31 232 ILE A CA 1
ATOM 1922 C C . ILE A 1 232 ? 5.575 -7.844 6.986 1.00 70.31 232 ILE A C 1
ATOM 1924 O O . ILE A 1 232 ? 5.126 -6.718 6.813 1.00 70.31 232 ILE A O 1
ATOM 1928 N N . ASP A 1 233 ? 5.073 -8.703 7.869 1.00 74.00 233 ASP A N 1
ATOM 1929 C CA . ASP A 1 233 ? 3.979 -8.313 8.741 1.00 74.00 233 ASP A CA 1
ATOM 1930 C C . ASP A 1 233 ? 4.476 -7.200 9.675 1.00 74.00 233 ASP A C 1
ATOM 1932 O O . ASP A 1 233 ? 3.735 -6.259 9.931 1.00 74.00 233 ASP A O 1
ATOM 1936 N N . MET A 1 234 ? 5.768 -7.207 10.039 1.00 72.62 234 MET A N 1
ATOM 1937 C CA . 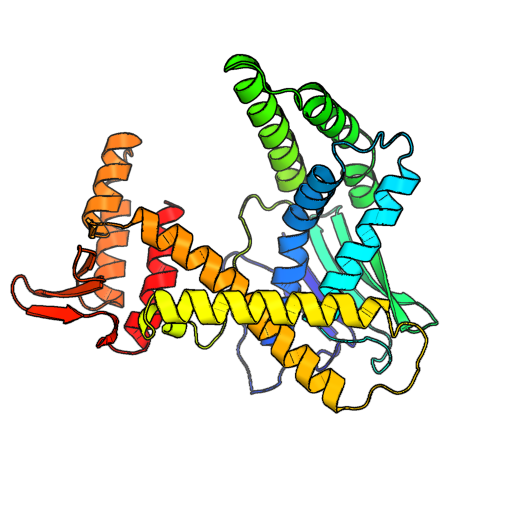MET A 1 234 ? 6.460 -6.074 10.662 1.00 72.62 234 MET A CA 1
ATOM 1938 C C . MET A 1 234 ? 6.531 -4.833 9.761 1.00 72.62 234 MET A C 1
ATOM 1940 O O . MET A 1 234 ? 6.252 -3.746 10.248 1.00 72.62 234 MET A O 1
ATOM 1944 N N . TYR A 1 235 ? 6.861 -4.952 8.472 1.00 75.62 235 TYR A N 1
ATOM 1945 C CA . TYR A 1 235 ? 6.868 -3.820 7.534 1.00 75.62 235 TYR A CA 1
ATOM 1946 C C . TYR A 1 235 ? 5.468 -3.217 7.341 1.00 75.62 235 TYR A C 1
ATOM 1948 O O . TYR A 1 235 ? 5.293 -2.010 7.456 1.00 75.62 235 TYR A O 1
ATOM 1956 N N . LEU A 1 236 ? 4.452 -4.048 7.101 1.00 82.31 236 LEU A N 1
ATOM 1957 C CA . LEU A 1 236 ? 3.062 -3.614 6.951 1.00 82.31 236 LEU A CA 1
ATOM 1958 C C . LEU A 1 236 ? 2.521 -3.030 8.260 1.00 82.31 236 LEU A C 1
ATOM 1960 O O . LEU A 1 236 ? 1.787 -2.046 8.227 1.00 82.31 236 LEU A O 1
ATOM 1964 N N . MET A 1 237 ? 2.915 -3.591 9.407 1.00 82.81 237 MET A N 1
ATOM 1965 C CA . MET A 1 237 ? 2.623 -3.013 10.716 1.00 82.81 237 MET A CA 1
ATOM 1966 C C . MET A 1 237 ? 3.326 -1.671 10.906 1.00 82.81 237 MET A C 1
ATOM 1968 O O . MET A 1 237 ? 2.700 -0.733 11.370 1.00 82.81 237 MET A O 1
ATOM 1972 N N . MET A 1 238 ? 4.591 -1.541 10.514 1.00 77.88 238 MET A N 1
ATOM 1973 C CA . MET A 1 238 ? 5.347 -0.290 10.581 1.00 77.88 238 MET A CA 1
ATOM 1974 C C . MET A 1 238 ? 4.700 0.803 9.718 1.00 77.88 238 MET A C 1
ATOM 1976 O O . MET A 1 238 ? 4.501 1.916 10.202 1.00 77.88 238 MET A O 1
ATOM 1980 N N . GLU A 1 239 ? 4.333 0.491 8.472 1.00 78.44 239 GLU A N 1
ATOM 1981 C CA . GLU A 1 239 ? 3.612 1.415 7.587 1.00 78.44 239 GLU A CA 1
ATOM 1982 C C . GLU A 1 239 ? 2.253 1.805 8.178 1.00 78.44 239 GLU A C 1
ATOM 1984 O O . GLU A 1 239 ? 1.885 2.981 8.176 1.00 78.44 239 GLU A O 1
ATOM 1989 N N . PHE A 1 240 ? 1.528 0.841 8.752 1.00 84.38 240 PHE A N 1
ATOM 1990 C CA . PHE A 1 240 ? 0.267 1.102 9.438 1.00 84.38 240 PHE A CA 1
ATOM 1991 C C . PHE A 1 240 ? 0.451 1.998 10.672 1.00 84.38 240 PHE A C 1
ATOM 1993 O O . PHE A 1 240 ? -0.266 2.986 10.803 1.00 84.38 240 PHE A O 1
ATOM 2000 N N . LEU A 1 241 ? 1.436 1.720 11.532 1.00 81.50 241 LEU A N 1
ATOM 2001 C CA . LEU A 1 241 ? 1.767 2.529 12.709 1.00 81.50 241 LEU A CA 1
ATOM 2002 C C . LEU A 1 241 ? 2.084 3.971 12.303 1.00 81.50 241 LEU A C 1
ATOM 2004 O O . LEU A 1 241 ? 1.445 4.898 12.799 1.00 81.50 241 LEU A O 1
ATOM 2008 N N . LYS A 1 242 ? 2.988 4.153 11.331 1.00 78.06 242 LYS A N 1
ATOM 2009 C CA . LYS A 1 242 ? 3.347 5.466 10.776 1.00 78.06 242 LYS A CA 1
ATOM 2010 C C . LYS A 1 242 ? 2.112 6.218 10.286 1.00 78.06 242 LYS A C 1
ATOM 2012 O O . LYS A 1 242 ? 1.933 7.392 10.611 1.00 78.06 242 LYS A O 1
ATOM 2017 N N . HIS A 1 243 ? 1.245 5.531 9.539 1.00 80.50 243 HIS A N 1
ATOM 2018 C CA . HIS A 1 243 ? -0.013 6.093 9.056 1.00 80.50 243 HIS A CA 1
ATOM 2019 C C . HIS A 1 243 ? -0.903 6.547 10.217 1.00 80.50 243 HIS A C 1
ATOM 2021 O O . HIS A 1 243 ? -1.345 7.695 10.241 1.00 80.50 243 HIS A O 1
ATOM 2027 N N . THR A 1 244 ? -1.105 5.686 11.216 1.00 80.31 244 THR A N 1
ATOM 2028 C CA . THR A 1 244 ? -1.968 5.981 12.364 1.00 80.31 244 THR A CA 1
ATOM 2029 C C . THR A 1 244 ? -1.459 7.115 13.238 1.00 80.31 244 THR A C 1
ATOM 2031 O O . THR A 1 244 ? -2.272 7.949 13.621 1.00 80.31 244 THR A O 1
ATOM 2034 N N . THR A 1 245 ? -0.150 7.227 13.483 1.00 77.88 245 THR A N 1
ATOM 2035 C CA . THR A 1 245 ? 0.413 8.339 14.263 1.00 77.88 245 THR A CA 1
ATOM 2036 C C . THR A 1 245 ? 0.147 9.676 13.572 1.00 77.88 245 THR A C 1
ATOM 2038 O O . THR A 1 245 ? -0.371 10.603 14.188 1.00 77.88 245 THR A O 1
ATOM 2041 N N . THR A 1 246 ? 0.391 9.757 12.257 1.00 77.75 246 THR A N 1
ATOM 2042 C CA . THR A 1 246 ? 0.084 10.971 11.478 1.00 77.75 246 THR A CA 1
ATOM 2043 C C . THR A 1 246 ? -1.418 11.274 11.440 1.00 77.75 246 THR A C 1
ATOM 2045 O O . THR A 1 246 ? -1.813 12.437 11.372 1.00 77.75 246 THR A O 1
ATOM 2048 N N . MET A 1 247 ? -2.278 10.249 11.462 1.00 81.56 247 MET A N 1
ATOM 2049 C CA . MET A 1 247 ? -3.726 10.454 11.552 1.00 81.56 247 MET A CA 1
ATOM 2050 C C . MET A 1 247 ? -4.155 10.985 12.917 1.00 81.56 247 MET A C 1
ATOM 2052 O O . MET A 1 247 ? -4.932 11.930 12.957 1.00 81.56 247 MET A O 1
ATOM 2056 N N . GLN A 1 248 ? -3.669 10.398 14.013 1.00 78.88 248 GLN A N 1
ATOM 2057 C CA . GLN A 1 248 ? -4.029 10.793 15.380 1.00 78.88 248 GLN A CA 1
ATOM 2058 C C . GLN A 1 248 ? -3.713 12.264 15.646 1.00 78.88 248 GLN A C 1
ATOM 2060 O O . GLN A 1 248 ? -4.492 12.955 16.293 1.00 78.88 248 GLN A O 1
ATOM 2065 N N . ASP A 1 249 ? -2.619 12.776 15.080 1.00 79.38 249 ASP A N 1
ATOM 2066 C CA . ASP A 1 249 ? -2.276 14.195 15.179 1.00 79.38 249 ASP A CA 1
ATOM 2067 C C . ASP A 1 249 ? -3.364 15.126 14.621 1.00 79.38 249 ASP A C 1
ATOM 2069 O O . ASP A 1 249 ? -3.500 16.252 15.096 1.00 79.38 249 ASP A O 1
ATOM 2073 N N . ARG A 1 250 ? -4.167 14.666 13.651 1.00 80.00 250 ARG A N 1
ATOM 2074 C CA . ARG A 1 250 ? -5.265 15.450 13.061 1.00 80.00 250 ARG A CA 1
ATOM 2075 C C . ARG A 1 250 ? -6.516 15.505 13.932 1.00 80.00 250 ARG A C 1
ATOM 2077 O O . ARG A 1 250 ? -7.324 16.399 13.721 1.00 80.00 250 ARG A O 1
ATOM 2084 N N . PHE A 1 251 ? -6.661 14.575 14.874 1.00 80.56 251 PHE A N 1
ATOM 2085 C CA . PHE A 1 251 ? -7.795 14.487 15.801 1.00 80.56 251 PHE A CA 1
ATOM 2086 C C . PHE A 1 251 ? -7.433 14.957 17.218 1.00 80.56 251 PHE A C 1
ATOM 2088 O O . PHE A 1 251 ? -8.211 14.787 18.153 1.00 80.56 251 PHE A O 1
ATOM 2095 N N . LYS A 1 252 ? -6.257 15.572 17.398 1.00 81.06 252 LYS A N 1
ATOM 2096 C CA . LYS A 1 252 ? -5.837 16.121 18.689 1.00 81.06 252 LYS A CA 1
ATOM 2097 C C . LYS A 1 252 ? -6.864 17.120 19.220 1.00 81.06 252 LYS A C 1
ATOM 2099 O O . LYS A 1 252 ? -7.185 18.094 18.543 1.00 81.06 252 LYS A O 1
ATOM 2104 N N . SER A 1 253 ? -7.291 16.895 20.460 1.00 83.25 253 SER A N 1
ATOM 2105 C CA . SER A 1 253 ? -8.181 17.790 21.207 1.00 83.25 253 SER A CA 1
ATOM 2106 C C . SER A 1 253 ? -9.557 17.999 20.561 1.00 83.25 253 SER A C 1
ATOM 2108 O O . SER A 1 253 ? -10.134 19.073 20.709 1.00 83.25 253 SER A O 1
ATOM 2110 N N . MET A 1 254 ? -10.073 17.012 19.823 1.00 85.00 254 MET A N 1
ATOM 2111 C CA . MET A 1 254 ? -11.391 17.096 19.190 1.00 85.00 254 MET A CA 1
ATOM 2112 C C . MET A 1 254 ? -12.113 15.745 19.177 1.00 85.00 254 MET A C 1
ATOM 2114 O O . MET A 1 254 ? -11.493 14.679 19.237 1.00 85.00 254 MET A O 1
ATOM 2118 N N . SER A 1 255 ? -13.441 15.786 19.095 1.00 87.38 255 SER A N 1
ATOM 2119 C CA . SER A 1 255 ? -14.263 14.621 18.765 1.00 87.38 255 SER A CA 1
ATOM 2120 C C . SER A 1 255 ? -14.349 14.403 17.252 1.00 87.38 255 SER A C 1
ATOM 2122 O O . SER A 1 255 ? -13.950 15.245 16.442 1.00 87.38 255 SER A O 1
ATOM 2124 N N . PHE A 1 256 ? -14.890 13.252 16.849 1.00 87.69 256 PHE A N 1
ATOM 2125 C CA . PHE A 1 256 ? -15.230 13.030 15.443 1.00 87.69 256 PHE A CA 1
ATOM 2126 C C . PHE A 1 256 ? -16.344 13.962 14.953 1.00 87.69 256 PHE A C 1
ATOM 2128 O O . PHE A 1 256 ? -16.291 14.392 13.801 1.00 87.69 256 PHE A O 1
ATOM 2135 N N . ASP A 1 257 ? -17.293 14.315 15.823 1.00 85.56 257 ASP A N 1
ATOM 2136 C CA . ASP A 1 257 ? -18.353 15.281 15.518 1.00 85.56 257 ASP A CA 1
ATOM 2137 C C . ASP A 1 257 ? -17.750 16.670 15.252 1.00 85.56 257 ASP A C 1
ATOM 2139 O O . ASP A 1 257 ? -18.009 17.261 14.203 1.00 85.56 257 ASP A O 1
ATOM 2143 N N . ASP A 1 258 ? -16.852 17.134 16.130 1.00 86.62 258 ASP A N 1
ATOM 2144 C CA . ASP A 1 258 ? -16.142 18.410 15.962 1.00 86.62 258 ASP A CA 1
ATOM 2145 C C . ASP A 1 258 ? -15.344 18.430 14.649 1.00 86.62 258 ASP A C 1
ATOM 2147 O O . ASP A 1 258 ? -15.332 19.422 13.919 1.00 86.62 258 ASP A O 1
ATOM 2151 N N . PHE A 1 259 ? -14.674 17.321 14.315 1.00 86.19 259 PHE A N 1
ATOM 2152 C CA . PHE A 1 259 ? -13.915 17.202 13.071 1.00 86.19 259 PHE A CA 1
ATOM 2153 C C . PHE A 1 259 ? -14.812 17.345 11.832 1.00 86.19 259 PHE A C 1
ATOM 2155 O O . PHE A 1 259 ? -14.465 18.063 10.888 1.00 86.19 259 PHE A O 1
ATOM 2162 N N . LEU A 1 260 ? -15.967 16.674 11.827 1.00 84.88 260 LEU A N 1
ATOM 2163 C CA . LEU A 1 260 ? -16.928 16.739 10.727 1.00 84.88 260 LEU A CA 1
ATOM 2164 C C . LEU A 1 260 ? -17.547 18.130 10.589 1.00 84.88 260 LEU A C 1
ATOM 2166 O O . LEU A 1 260 ? -17.645 18.637 9.468 1.00 84.8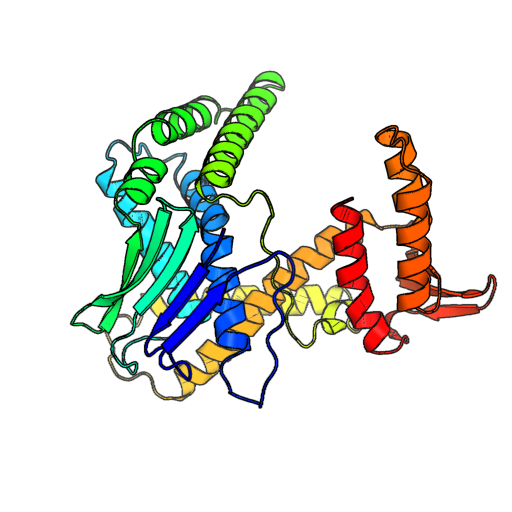8 260 LEU A O 1
ATOM 2170 N N . GLN A 1 261 ? -17.906 18.765 11.705 1.00 83.31 261 GLN A N 1
ATOM 2171 C CA . GLN A 1 261 ? -18.446 20.121 11.706 1.00 83.31 261 GLN A CA 1
ATOM 2172 C C . GLN A 1 261 ? -17.430 21.122 11.139 1.00 83.31 261 GLN A C 1
ATOM 2174 O O . GLN A 1 261 ? -17.750 21.869 10.214 1.00 83.31 261 GLN A O 1
ATOM 2179 N N . ASN A 1 262 ? -16.175 21.062 11.597 1.00 84.06 262 ASN A N 1
ATOM 2180 C CA . ASN A 1 262 ? -15.098 21.905 11.074 1.00 84.06 262 ASN A CA 1
ATOM 2181 C C . ASN A 1 262 ? -14.923 21.740 9.555 1.00 84.06 262 ASN A C 1
ATOM 2183 O O . ASN A 1 262 ? -14.748 22.716 8.826 1.00 84.06 262 ASN A O 1
ATOM 2187 N N . LYS A 1 263 ? -14.990 20.504 9.043 1.00 79.88 263 LYS A N 1
ATOM 2188 C CA . LYS A 1 263 ? -14.938 20.236 7.598 1.00 79.88 263 LYS A CA 1
ATOM 2189 C C . LYS A 1 263 ? -16.130 20.832 6.854 1.00 79.88 263 LYS A C 1
ATOM 2191 O O . LYS A 1 263 ? -15.936 21.418 5.790 1.00 79.88 263 LYS A O 1
ATOM 2196 N N . GLN A 1 264 ? -17.338 20.694 7.390 1.00 81.62 264 GLN A N 1
ATOM 2197 C CA . GLN A 1 264 ? -18.534 21.269 6.784 1.00 81.62 264 GLN A CA 1
ATOM 2198 C C . GLN A 1 2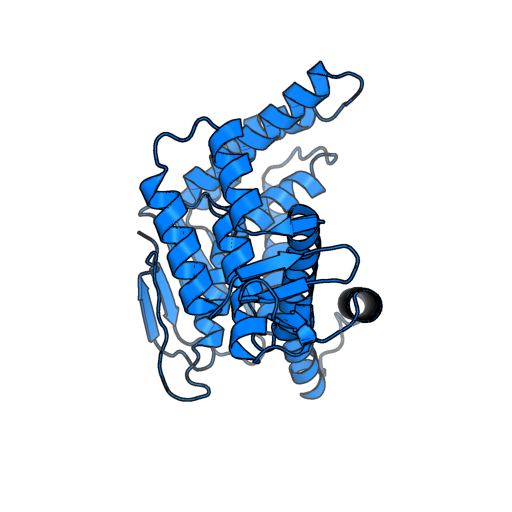64 ? -18.417 22.790 6.650 1.00 81.62 264 GLN A C 1
ATOM 2200 O O . GLN A 1 264 ? -18.709 23.324 5.582 1.00 81.62 264 GLN A O 1
ATOM 2205 N N . GLU A 1 265 ? -17.941 23.465 7.697 1.00 82.62 265 GLU A N 1
ATOM 2206 C CA . GLU A 1 265 ? -17.753 24.918 7.718 1.00 82.62 265 GLU A CA 1
ATOM 2207 C C . GLU A 1 265 ? -16.657 25.370 6.741 1.00 82.62 265 GLU A C 1
ATOM 2209 O O . GLU A 1 265 ? -16.884 26.264 5.925 1.00 82.62 265 GLU A O 1
ATOM 2214 N N . ILE A 1 266 ? -15.487 24.717 6.759 1.00 81.56 266 ILE A N 1
ATOM 2215 C CA . ILE A 1 266 ? -14.339 25.076 5.906 1.00 81.56 266 ILE A CA 1
ATOM 2216 C C . ILE A 1 266 ? -14.649 24.886 4.418 1.00 81.56 266 ILE A C 1
ATOM 2218 O O . ILE A 1 266 ? -14.281 25.727 3.597 1.00 81.56 266 ILE A O 1
ATOM 2222 N N . TYR A 1 267 ? -15.288 23.772 4.057 1.00 77.38 267 TYR A N 1
ATOM 2223 C CA . TYR A 1 267 ? -15.532 23.404 2.659 1.00 77.38 267 TYR A CA 1
ATOM 2224 C C . TYR A 1 267 ? -16.940 23.761 2.172 1.00 77.38 267 TYR A C 1
ATOM 2226 O O . TYR A 1 267 ? -17.271 23.434 1.034 1.00 77.38 267 TYR A O 1
ATOM 2234 N N . GLN A 1 268 ? -17.754 24.421 3.007 1.00 77.12 268 GLN A N 1
ATOM 2235 C CA . GLN A 1 268 ? -19.140 24.804 2.705 1.00 77.12 268 GLN A CA 1
ATOM 2236 C C . GLN A 1 268 ? -19.944 23.626 2.131 1.00 77.12 268 GLN A C 1
ATOM 2238 O O . GLN A 1 268 ? -20.623 23.738 1.110 1.00 77.12 268 GLN A O 1
ATOM 2243 N N . LEU A 1 269 ? -19.805 22.453 2.757 1.00 72.44 269 LEU A N 1
ATOM 2244 C CA . LEU A 1 269 ? -20.400 21.218 2.249 1.00 72.44 269 LEU A CA 1
ATOM 2245 C C . LEU A 1 269 ? -21.926 21.265 2.380 1.00 72.44 269 LEU A C 1
ATOM 2247 O O . LEU A 1 269 ? -22.465 21.189 3.483 1.00 72.44 269 LEU A O 1
ATOM 2251 N N . ASP A 1 270 ? -22.623 21.274 1.246 1.00 69.44 270 ASP A N 1
ATOM 2252 C CA . ASP A 1 270 ? -24.090 21.238 1.162 1.00 69.44 270 ASP A CA 1
ATOM 2253 C C . ASP A 1 270 ? -24.653 19.806 1.310 1.00 69.44 270 ASP A C 1
ATOM 2255 O O . ASP A 1 270 ? -25.470 19.331 0.523 1.00 69.44 270 ASP A O 1
ATOM 2259 N N . ARG A 1 271 ? -24.116 19.035 2.271 1.00 71.06 271 ARG A N 1
ATOM 2260 C CA . ARG A 1 271 ? -24.544 17.650 2.569 1.00 71.06 271 ARG A CA 1
ATOM 2261 C C . ARG A 1 271 ? -24.601 17.343 4.076 1.00 71.06 271 ARG A C 1
ATOM 2263 O O . ARG A 1 271 ? -24.017 16.344 4.508 1.00 71.06 271 ARG A O 1
ATOM 2270 N N . PRO A 1 272 ? -25.311 18.149 4.887 1.00 74.44 272 PRO A N 1
ATOM 2271 C CA . PRO A 1 272 ? -25.379 17.955 6.339 1.00 74.44 272 PRO A CA 1
ATOM 2272 C C . PRO A 1 272 ? -25.961 16.588 6.728 1.00 74.44 272 PRO A C 1
ATOM 2274 O O . PRO A 1 272 ? -25.484 15.953 7.665 1.00 74.44 272 PRO A O 1
ATOM 2277 N N . GLU A 1 273 ? -26.939 16.082 5.971 1.00 79.69 273 GLU A N 1
ATOM 2278 C CA . GLU A 1 273 ? -27.563 14.780 6.238 1.00 79.69 273 GLU A CA 1
ATOM 2279 C C . GLU A 1 273 ? -26.583 13.610 6.081 1.00 79.69 273 GLU A C 1
ATOM 2281 O O . GLU A 1 273 ? -26.595 12.677 6.881 1.00 79.69 273 GLU A O 1
ATOM 2286 N N . GLY A 1 274 ? -25.690 13.672 5.087 1.00 81.88 274 GLY A N 1
ATOM 2287 C CA . GLY A 1 274 ? -24.684 12.634 4.860 1.00 81.88 274 GLY A CA 1
ATOM 2288 C C . GLY A 1 274 ? -23.636 12.589 5.971 1.00 81.88 274 GLY A C 1
ATOM 2289 O O . GLY A 1 274 ? -23.291 11.508 6.444 1.00 81.88 274 GLY A O 1
ATOM 2290 N N . LEU A 1 275 ? -23.164 13.756 6.422 1.00 81.44 275 LEU A N 1
ATOM 2291 C CA . LEU A 1 275 ? -22.211 13.855 7.534 1.00 81.44 275 LEU A CA 1
ATOM 2292 C C . LEU A 1 275 ? -22.837 13.378 8.847 1.00 81.44 275 LEU A C 1
ATOM 2294 O O . LEU A 1 275 ? -22.212 12.618 9.587 1.00 81.44 275 LEU A O 1
ATOM 2298 N N . ARG A 1 276 ? -24.101 13.739 9.090 1.00 83.25 276 ARG A N 1
ATOM 2299 C CA . ARG A 1 276 ? -24.864 13.252 10.239 1.00 83.25 276 ARG A CA 1
ATOM 2300 C C . ARG A 1 276 ? -25.039 11.734 10.206 1.00 83.25 276 ARG A C 1
ATOM 2302 O O . ARG A 1 276 ? -24.767 11.078 11.203 1.00 83.25 276 ARG A O 1
ATOM 2309 N N . ALA A 1 277 ? -25.407 11.163 9.059 1.00 87.00 277 ALA A N 1
ATOM 2310 C CA . ALA A 1 277 ? -25.533 9.714 8.912 1.00 87.00 277 ALA A CA 1
ATOM 2311 C C . ALA A 1 277 ? -24.199 8.981 9.155 1.00 87.00 277 ALA A C 1
ATOM 2313 O O . ALA A 1 277 ? -24.190 7.877 9.700 1.00 87.00 277 ALA A O 1
ATOM 2314 N N . ILE A 1 278 ? -23.066 9.587 8.773 1.00 87.19 278 ILE A N 1
ATOM 2315 C CA . ILE A 1 278 ? -21.727 9.054 9.062 1.00 87.19 278 ILE A CA 1
ATOM 2316 C C . ILE A 1 278 ? -21.453 9.070 10.569 1.00 87.19 278 ILE A C 1
ATOM 2318 O O . ILE A 1 278 ? -21.056 8.033 11.101 1.00 87.19 278 ILE A O 1
ATOM 2322 N N . SER A 1 279 ? -21.689 10.200 11.244 1.00 87.31 279 SER A N 1
ATOM 2323 C CA . SER A 1 279 ? -21.532 10.331 12.702 1.00 87.31 279 SER A CA 1
ATOM 2324 C C . SER A 1 279 ? -22.398 9.307 13.449 1.00 87.31 279 SER A C 1
ATOM 2326 O O . SER A 1 279 ? -21.872 8.475 14.187 1.00 87.31 279 SER A O 1
ATOM 2328 N N . GLU A 1 280 ? -23.694 9.226 13.134 1.00 90.12 280 GLU A N 1
ATOM 2329 C CA . GLU A 1 280 ? -24.613 8.262 13.754 1.00 90.12 280 GLU A CA 1
ATOM 2330 C C . GLU A 1 280 ? -24.158 6.809 13.530 1.00 90.12 280 GLU A C 1
ATOM 2332 O O . GLU A 1 280 ? -24.232 5.968 14.429 1.00 90.12 280 GLU A O 1
ATOM 2337 N N . ARG A 1 281 ? -23.634 6.482 12.340 1.00 92.69 281 ARG A N 1
ATOM 2338 C CA . ARG A 1 281 ? -23.130 5.132 12.054 1.00 92.69 281 ARG A CA 1
ATOM 2339 C C . ARG A 1 281 ? -21.850 4.813 12.822 1.00 92.69 281 ARG A C 1
ATOM 2341 O O . ARG A 1 281 ? -21.672 3.667 13.236 1.00 92.69 281 ARG A O 1
ATOM 2348 N N . ILE A 1 282 ? -20.969 5.794 12.991 1.00 92.31 282 ILE A N 1
ATOM 2349 C CA . ILE A 1 282 ? -19.748 5.679 13.790 1.00 92.31 282 ILE A CA 1
ATOM 2350 C C . ILE A 1 282 ? -20.103 5.420 15.252 1.00 92.31 282 ILE A C 1
ATOM 2352 O O . ILE A 1 282 ? -19.609 4.444 15.819 1.00 92.31 282 ILE A O 1
ATOM 2356 N N . ASP A 1 283 ? -21.018 6.207 15.815 1.00 93.00 283 ASP A N 1
ATOM 2357 C CA . ASP A 1 283 ? -21.488 6.055 17.193 1.00 93.00 283 ASP A CA 1
ATOM 2358 C C . ASP A 1 283 ? -22.131 4.684 17.420 1.00 93.00 283 ASP A C 1
ATOM 2360 O O . ASP A 1 283 ? -21.889 4.042 18.441 1.00 93.00 283 ASP A O 1
ATOM 2364 N N . LEU A 1 284 ? -22.884 4.167 16.441 1.00 94.06 284 LEU A N 1
ATOM 2365 C CA . LEU A 1 284 ? -23.451 2.815 16.494 1.00 94.06 284 LEU A CA 1
ATOM 2366 C C . LEU A 1 284 ? -22.380 1.712 16.481 1.00 94.06 284 LEU A C 1
ATOM 2368 O O . LEU A 1 284 ? -22.524 0.711 17.185 1.00 94.06 284 LEU A O 1
ATOM 2372 N N . ILE A 1 285 ? -21.313 1.869 15.688 1.00 94.25 285 ILE A N 1
ATOM 2373 C CA . ILE A 1 285 ? -20.197 0.907 15.632 1.00 94.25 285 ILE A CA 1
ATOM 2374 C C . ILE A 1 285 ? -19.406 0.932 16.942 1.00 94.25 285 ILE A C 1
ATOM 2376 O O . ILE A 1 285 ? -19.046 -0.123 17.469 1.00 94.25 285 ILE A O 1
ATOM 2380 N N . LEU A 1 286 ? -19.138 2.128 17.465 1.00 93.56 286 LEU A N 1
ATOM 2381 C CA . LEU A 1 286 ? -18.393 2.326 18.705 1.00 93.56 286 LEU A CA 1
ATOM 2382 C C . LEU A 1 286 ? -19.245 2.097 19.954 1.00 93.56 286 LEU A C 1
ATOM 2384 O O . LEU A 1 286 ? -18.677 1.892 21.022 1.00 93.56 286 LEU A O 1
ATOM 2388 N N . LYS A 1 287 ? -20.575 2.088 19.829 1.00 94.12 287 LYS A N 1
ATOM 2389 C CA . LYS A 1 287 ? -21.532 2.117 20.945 1.00 94.12 287 LYS A CA 1
ATOM 2390 C C . LYS A 1 287 ? -21.256 3.274 21.916 1.00 94.12 287 LYS A C 1
ATOM 2392 O O . LYS A 1 287 ? -21.280 3.080 23.128 1.00 94.12 287 LYS A O 1
ATOM 2397 N N . GLY A 1 288 ? -20.942 4.445 21.370 1.00 93.94 288 GLY A N 1
ATOM 2398 C CA . GLY A 1 288 ? -20.579 5.643 22.124 1.00 93.94 288 GLY A CA 1
ATOM 2399 C C . GLY A 1 288 ? -19.814 6.652 21.270 1.00 93.94 288 GLY A C 1
ATOM 2400 O O . GLY A 1 288 ? -19.412 6.342 20.149 1.00 93.94 288 GLY A O 1
ATOM 2401 N N . LYS A 1 289 ? -19.589 7.844 21.823 1.00 93.12 289 LYS A N 1
ATOM 2402 C CA . LYS A 1 289 ? -18.965 8.975 21.128 1.00 93.12 289 LYS A CA 1
ATOM 2403 C C . LYS A 1 289 ? -17.465 9.029 21.360 1.00 93.12 289 LYS A C 1
ATOM 2405 O O . LYS A 1 289 ? -17.006 9.033 22.501 1.00 93.12 289 LYS A O 1
ATOM 2410 N N . TYR A 1 290 ? -16.689 9.099 20.285 1.00 93.31 290 TYR A N 1
ATOM 2411 C CA . TYR A 1 290 ? -15.239 9.245 20.386 1.00 93.31 290 TYR A CA 1
ATOM 2412 C C . TYR A 1 290 ? -14.830 10.687 20.697 1.00 93.31 290 TYR A C 1
ATOM 2414 O O . TYR A 1 290 ? -15.280 11.624 20.037 1.00 93.31 290 TYR A O 1
ATOM 2422 N N . HIS A 1 291 ? -13.898 10.845 21.632 1.00 90.56 291 HIS A N 1
ATOM 2423 C CA . HIS A 1 291 ? -13.257 12.119 21.933 1.00 90.56 291 HIS A CA 1
ATOM 2424 C C . HIS A 1 291 ? -11.785 11.908 22.294 1.00 90.56 291 HIS A C 1
ATOM 2426 O O . HIS A 1 291 ? -11.439 10.941 22.978 1.00 90.56 291 HIS A O 1
ATOM 2432 N N . GLN A 1 292 ? -10.919 12.821 21.864 1.00 88.25 292 GLN A N 1
ATOM 2433 C CA . GLN A 1 292 ? -9.513 12.839 22.250 1.00 88.25 292 GLN A CA 1
ATOM 2434 C C . GLN A 1 292 ? -9.188 14.150 22.959 1.00 88.25 292 GLN A C 1
ATOM 2436 O O . GLN A 1 292 ? -9.370 15.219 22.388 1.00 88.25 29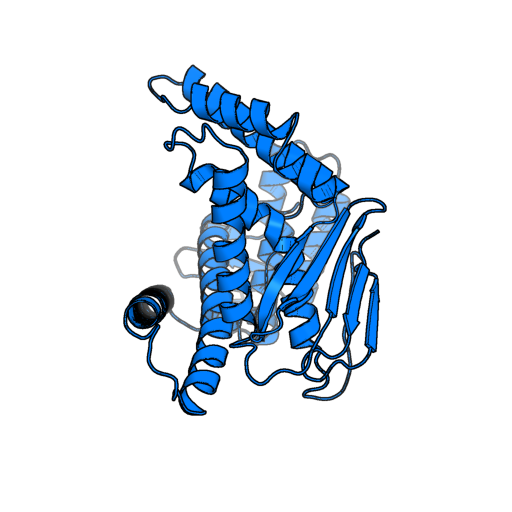2 GLN A O 1
ATOM 2441 N N . ASP A 1 293 ? -8.633 14.060 24.166 1.00 85.31 293 ASP A N 1
ATOM 2442 C CA . ASP A 1 293 ? -8.146 15.208 24.933 1.00 85.31 293 ASP A CA 1
ATOM 2443 C C . ASP A 1 293 ? -6.688 15.008 25.391 1.00 85.31 293 ASP A C 1
ATOM 2445 O O . ASP A 1 293 ? -6.002 14.063 24.987 1.00 85.31 293 ASP A O 1
ATOM 2449 N N . GLN A 1 294 ? -6.183 15.917 26.230 1.00 82.12 294 GLN A N 1
ATOM 2450 C CA . GLN A 1 294 ? -4.821 15.851 26.777 1.00 82.12 294 GLN A CA 1
ATOM 2451 C C . GLN A 1 294 ? -4.549 14.607 27.645 1.00 82.12 294 GLN A C 1
ATOM 2453 O O . GLN A 1 294 ? -3.394 14.241 27.847 1.00 82.12 294 GLN A O 1
ATOM 2458 N N . TYR A 1 295 ? -5.598 13.954 28.148 1.00 82.81 295 TYR A N 1
ATOM 2459 C CA . TYR A 1 295 ? -5.539 12.728 28.944 1.00 82.81 295 TYR A CA 1
ATOM 2460 C C . TYR A 1 295 ? -5.738 11.465 28.093 1.00 82.81 295 TYR A C 1
ATOM 2462 O O . TYR A 1 295 ? -5.738 10.354 28.626 1.00 82.81 295 TYR A O 1
ATOM 2470 N N . GLY A 1 296 ? -5.879 11.620 26.774 1.00 84.81 296 GLY A N 1
ATOM 2471 C CA . GLY A 1 296 ? -5.909 10.535 25.805 1.00 84.81 296 GLY A CA 1
ATOM 2472 C C . GLY A 1 296 ? -7.259 10.356 25.120 1.00 84.81 296 GLY A C 1
ATOM 2473 O O . GLY A 1 296 ? -8.129 11.222 25.127 1.00 84.81 296 GLY A O 1
ATOM 2474 N N . GLU A 1 297 ? -7.405 9.204 24.474 1.00 90.88 297 GLU A N 1
ATOM 2475 C CA . GLU A 1 297 ? -8.585 8.853 23.688 1.00 90.88 297 GLU A CA 1
ATOM 2476 C C . GLU A 1 297 ? -9.647 8.179 24.565 1.00 90.88 297 GLU A C 1
ATOM 2478 O O . GLU A 1 297 ? -9.333 7.298 25.374 1.00 90.88 297 GLU A O 1
ATOM 2483 N N . LYS A 1 298 ? -10.909 8.575 24.390 1.00 93.44 298 LYS A N 1
ATOM 2484 C CA . LYS A 1 298 ? -12.059 8.141 25.189 1.00 93.44 298 LYS A CA 1
ATOM 2485 C C . LYS A 1 298 ? -13.248 7.801 24.293 1.00 93.44 298 LYS A C 1
ATOM 2487 O O . LYS A 1 298 ? -13.407 8.366 23.212 1.00 93.44 298 LYS A O 1
ATOM 2492 N N . ILE A 1 299 ? -14.093 6.895 24.775 1.00 95.06 299 ILE A N 1
ATOM 2493 C CA . ILE A 1 299 ? -15.432 6.645 24.236 1.00 95.06 299 ILE A CA 1
ATOM 2494 C C . ILE A 1 299 ? -16.436 6.988 25.336 1.00 95.06 299 ILE A C 1
ATOM 2496 O O . ILE A 1 299 ? -16.448 6.340 26.383 1.00 95.06 299 ILE A O 1
ATOM 2500 N N . TYR A 1 300 ? -17.252 8.007 25.098 1.00 94.38 300 TYR A N 1
ATOM 2501 C CA . TYR A 1 300 ? -18.339 8.431 25.973 1.00 94.38 300 TYR A CA 1
ATOM 2502 C C . TYR A 1 300 ? -19.573 7.568 25.702 1.00 94.38 300 TYR A C 1
ATOM 2504 O O . TYR A 1 300 ? -20.042 7.484 24.568 1.00 94.38 300 TYR A O 1
ATOM 2512 N N . LEU A 1 301 ? -20.065 6.889 26.735 1.00 91.81 301 LEU A N 1
ATOM 2513 C CA . LEU A 1 301 ? -21.289 6.080 26.682 1.00 91.81 301 LEU A CA 1
ATOM 2514 C C . LEU A 1 301 ? -22.529 6.956 26.908 1.00 91.81 301 LEU A C 1
ATOM 2516 O O . LEU A 1 301 ? -23.591 6.687 26.353 1.00 91.81 301 LEU A O 1
ATOM 2520 N N . ASP A 1 302 ? -22.351 8.012 27.698 1.00 90.25 302 ASP A N 1
ATOM 2521 C CA . ASP A 1 302 ? -23.281 9.106 27.960 1.00 90.25 302 ASP A CA 1
ATOM 2522 C C . ASP A 1 302 ? -22.472 10.363 28.354 1.00 90.25 302 ASP A C 1
ATOM 2524 O O . ASP A 1 302 ? -21.238 10.348 28.307 1.00 90.25 302 ASP A O 1
ATOM 2528 N N . ASP A 1 303 ? -23.146 11.450 28.737 1.00 86.00 303 ASP A N 1
ATOM 2529 C CA . ASP A 1 303 ? -22.508 12.743 29.033 1.00 86.00 303 ASP A CA 1
ATOM 2530 C C . ASP A 1 303 ? -21.514 12.700 30.211 1.00 86.00 303 ASP A C 1
ATOM 2532 O O . ASP A 1 303 ? -20.601 13.523 30.282 1.00 86.00 303 ASP A O 1
ATOM 2536 N N . ASN A 1 304 ? -21.660 11.740 31.130 1.00 89.19 304 ASN A N 1
ATOM 2537 C CA . ASN A 1 304 ? -20.864 11.656 32.359 1.00 89.19 304 ASN A CA 1
ATOM 2538 C C . ASN A 1 304 ? -19.983 10.404 32.428 1.00 89.19 304 ASN A C 1
ATOM 2540 O O . ASN A 1 304 ? -19.032 10.355 33.212 1.00 89.19 304 ASN A O 1
ATOM 2544 N N . THR A 1 305 ? -20.283 9.395 31.617 1.00 93.00 305 THR A N 1
ATOM 2545 C CA . THR A 1 305 ? -19.643 8.086 31.663 1.00 93.00 305 THR A CA 1
ATOM 2546 C C . THR A 1 305 ? -18.812 7.873 30.413 1.00 93.00 305 THR A C 1
ATOM 2548 O O . THR A 1 305 ? -19.322 7.846 29.293 1.00 93.00 305 THR A O 1
ATOM 2551 N N . TYR A 1 306 ? -17.518 7.637 30.603 1.00 94.25 306 TYR A N 1
ATOM 2552 C CA . TYR A 1 306 ? -16.610 7.297 29.518 1.00 94.25 306 TYR A CA 1
ATOM 2553 C C . TYR A 1 306 ? -15.710 6.127 29.890 1.00 94.25 306 TYR A C 1
ATOM 2555 O O . TYR A 1 306 ? -15.449 5.842 31.060 1.00 94.25 306 TYR A O 1
ATOM 2563 N N . VAL A 1 307 ? -15.188 5.476 28.858 1.00 94.12 307 VAL A N 1
ATOM 2564 C CA . VAL A 1 307 ? -14.089 4.522 28.967 1.00 94.12 307 VAL A CA 1
ATOM 2565 C C . VAL A 1 307 ? -12.888 5.066 28.212 1.00 94.12 307 VAL A C 1
ATOM 2567 O O . VAL A 1 307 ? -13.022 5.609 27.114 1.00 94.12 307 VAL A O 1
ATOM 2570 N N . HIS A 1 308 ? -11.694 4.925 28.784 1.00 92.44 308 HIS A N 1
ATOM 2571 C CA . HIS A 1 308 ? -10.476 5.156 28.016 1.00 92.44 308 HIS A CA 1
ATOM 2572 C C . HIS A 1 308 ? -10.376 4.112 26.904 1.00 92.44 308 HIS A C 1
ATOM 2574 O O . HIS A 1 308 ? -10.684 2.937 27.112 1.00 92.44 308 HIS A O 1
ATOM 2580 N N . LEU A 1 309 ? -9.934 4.531 25.720 1.00 90.50 309 LEU A N 1
ATOM 2581 C CA . LEU A 1 309 ? -9.904 3.677 24.535 1.00 90.50 309 LEU A CA 1
ATOM 2582 C C . LEU A 1 309 ? -9.033 2.422 24.743 1.00 90.50 309 LEU A C 1
ATOM 2584 O O . LEU A 1 309 ? -9.391 1.348 24.272 1.00 90.50 309 LEU A O 1
ATOM 2588 N N . ASN A 1 310 ? -7.945 2.517 25.515 1.00 88.44 310 ASN A N 1
ATOM 2589 C CA . ASN A 1 310 ? -7.104 1.372 25.902 1.00 88.44 310 ASN A CA 1
ATOM 2590 C C . ASN A 1 310 ? -7.820 0.328 26.782 1.00 88.44 310 ASN A C 1
ATOM 2592 O O . ASN A 1 310 ? -7.409 -0.828 26.807 1.00 88.44 310 ASN A O 1
ATOM 2596 N N . ASN A 1 311 ? -8.906 0.717 27.452 1.00 89.06 311 ASN A N 1
ATOM 2597 C CA . ASN A 1 311 ? -9.749 -0.147 28.278 1.00 89.06 311 ASN A CA 1
ATOM 2598 C C . ASN A 1 311 ? -11.053 -0.551 27.563 1.00 89.06 311 ASN A C 1
ATOM 2600 O O . ASN A 1 311 ? -11.856 -1.296 28.122 1.00 89.06 311 ASN A O 1
ATOM 2604 N N . ALA A 1 312 ? -11.288 -0.056 26.343 1.00 91.81 312 ALA A N 1
ATOM 2605 C CA . ALA A 1 312 ? -12.446 -0.418 25.532 1.00 91.81 312 ALA A CA 1
ATOM 2606 C C . ALA A 1 312 ? -12.334 -1.858 24.997 1.00 91.81 312 ALA A C 1
ATOM 2608 O O . ALA A 1 312 ? -11.268 -2.473 25.020 1.00 91.81 312 ALA A O 1
ATOM 2609 N N . SER A 1 313 ? -13.431 -2.407 24.471 1.00 90.81 313 SER A N 1
ATOM 2610 C CA . SER A 1 313 ? -13.408 -3.743 23.861 1.00 90.81 313 SER A CA 1
ATOM 2611 C C . SER A 1 313 ? -12.454 -3.797 22.663 1.00 90.81 313 SER A C 1
ATOM 2613 O O . SER A 1 313 ? -12.331 -2.825 21.915 1.00 90.81 313 SER A O 1
ATOM 2615 N N . SER A 1 314 ? -11.832 -4.954 22.414 1.00 85.00 314 SER A N 1
ATOM 2616 C CA . SER A 1 314 ? -10.916 -5.134 21.275 1.00 85.00 314 SER A CA 1
ATOM 2617 C C . SER A 1 314 ? -11.545 -4.721 19.940 1.00 85.00 314 SER A C 1
ATOM 2619 O O . SER A 1 314 ? -10.883 -4.088 19.125 1.00 85.00 314 SER A O 1
ATOM 2621 N N . GLY A 1 315 ? -12.840 -4.989 19.741 1.00 87.38 315 GLY A N 1
ATOM 2622 C CA . GLY A 1 315 ? -13.582 -4.550 18.558 1.00 87.38 315 GLY A CA 1
ATOM 2623 C C . GLY A 1 315 ? -13.618 -3.026 18.393 1.00 87.38 315 GLY A C 1
ATOM 2624 O O . GLY A 1 315 ? -13.366 -2.532 17.297 1.00 87.38 315 GLY A O 1
ATOM 2625 N N . GLN A 1 316 ? -13.860 -2.273 19.472 1.00 91.25 316 GLN A N 1
ATOM 2626 C CA . GLN A 1 316 ? -13.842 -0.802 19.454 1.00 91.25 316 GLN A CA 1
ATOM 2627 C C . GLN A 1 316 ? -12.431 -0.263 19.179 1.00 91.25 316 GLN A C 1
ATOM 2629 O O . GLN A 1 316 ? -12.253 0.588 18.306 1.00 91.25 316 GLN A O 1
ATOM 2634 N N . GLN A 1 317 ? -11.420 -0.811 19.862 1.00 88.56 317 GLN A N 1
ATOM 2635 C CA . GLN A 1 317 ? -10.008 -0.454 19.661 1.00 88.56 317 GLN A CA 1
ATOM 2636 C C . GLN A 1 317 ? -9.564 -0.676 18.211 1.00 88.56 317 GLN A C 1
ATOM 2638 O O . GLN A 1 317 ? -8.803 0.097 17.634 1.00 88.56 317 GLN A O 1
ATOM 2643 N N . GLU A 1 318 ? -10.043 -1.755 17.604 1.00 84.38 318 GLU A N 1
ATOM 2644 C CA . GLU A 1 318 ? -9.712 -2.122 16.240 1.00 84.38 318 GLU A CA 1
ATOM 2645 C C . GLU A 1 318 ? -10.493 -1.335 15.178 1.00 84.38 318 GLU A C 1
ATOM 2647 O O . GLU A 1 318 ? -9.977 -1.123 14.073 1.00 84.38 318 GLU A O 1
ATOM 2652 N N . ALA A 1 319 ? -11.731 -0.938 15.479 1.00 89.81 319 ALA A N 1
ATOM 2653 C CA . ALA A 1 319 ? -12.595 -0.191 14.571 1.00 89.81 319 ALA A CA 1
ATOM 2654 C C . ALA A 1 319 ? -12.184 1.282 14.475 1.00 89.81 319 ALA A C 1
ATOM 2656 O O . ALA A 1 319 ? -12.180 1.841 13.379 1.00 89.81 319 ALA A O 1
ATOM 2657 N N . ILE A 1 320 ? -11.777 1.900 15.588 1.00 89.56 320 ILE A N 1
ATOM 2658 C CA . ILE A 1 320 ? -11.555 3.350 15.668 1.00 89.56 320 ILE A CA 1
ATOM 2659 C C . ILE A 1 320 ? -10.556 3.878 14.630 1.00 89.56 320 ILE A C 1
ATOM 2661 O O . ILE A 1 320 ? -10.785 4.921 14.026 1.00 89.56 320 ILE A O 1
ATOM 2665 N N . ARG A 1 321 ? -9.479 3.135 14.344 1.00 87.56 321 ARG A N 1
ATOM 2666 C CA . ARG A 1 321 ? -8.468 3.533 13.348 1.00 87.56 321 ARG A CA 1
ATOM 2667 C C . ARG A 1 321 ? -9.006 3.481 11.922 1.00 87.56 321 ARG A C 1
ATOM 2669 O O . ARG A 1 321 ? -8.626 4.305 11.095 1.00 87.56 321 ARG A O 1
ATOM 2676 N N . ILE A 1 322 ? -9.904 2.536 11.644 1.00 87.25 322 ILE A N 1
ATOM 2677 C CA . ILE A 1 322 ? -10.585 2.420 10.351 1.00 87.25 322 ILE A CA 1
ATOM 2678 C C . ILE A 1 322 ? -11.557 3.591 10.190 1.00 87.25 322 ILE A C 1
ATOM 2680 O O . ILE A 1 322 ? -11.547 4.253 9.157 1.00 87.25 322 ILE A O 1
ATOM 2684 N N . LEU A 1 323 ? -12.340 3.886 11.229 1.00 89.81 323 LEU A N 1
ATOM 2685 C CA . LEU A 1 323 ? -13.301 4.990 11.237 1.00 89.81 323 LEU A CA 1
ATOM 2686 C C . LEU A 1 323 ? -12.608 6.352 11.087 1.00 89.81 323 LEU A C 1
ATOM 2688 O O . LEU A 1 323 ? -12.963 7.115 10.194 1.00 89.81 323 LEU A O 1
ATOM 2692 N N . ALA A 1 324 ? -11.552 6.608 11.865 1.00 86.75 324 ALA A N 1
ATOM 2693 C CA . ALA A 1 324 ? -10.727 7.810 11.745 1.00 86.75 324 ALA A CA 1
ATOM 2694 C C . ALA A 1 324 ? -10.163 7.971 10.325 1.00 86.75 324 ALA A C 1
ATOM 2696 O O . ALA A 1 324 ? -10.185 9.061 9.754 1.00 86.75 324 ALA A O 1
ATOM 2697 N N . LYS A 1 325 ? -9.699 6.873 9.709 1.00 84.19 325 LYS A N 1
ATOM 2698 C CA . LYS A 1 325 ? -9.217 6.905 8.326 1.00 84.19 325 LYS A CA 1
ATOM 2699 C C . LYS A 1 325 ? -10.319 7.279 7.340 1.00 84.19 325 LYS A C 1
ATOM 2701 O O . LYS A 1 325 ? -10.044 8.060 6.433 1.00 84.19 325 LYS A O 1
ATOM 2706 N N . LEU A 1 326 ? -11.518 6.714 7.488 1.00 83.44 326 LEU A N 1
ATOM 2707 C CA . LEU A 1 326 ? -12.660 7.023 6.625 1.00 83.44 326 LEU A CA 1
ATOM 2708 C C . LEU A 1 326 ? -13.066 8.494 6.755 1.00 83.44 326 LEU A C 1
ATOM 2710 O O . LEU A 1 326 ? -13.277 9.140 5.735 1.00 83.44 326 LEU A O 1
ATOM 2714 N N . LEU A 1 327 ? -13.075 9.041 7.973 1.00 84.06 327 LEU A N 1
ATOM 2715 C CA . LEU A 1 327 ? -13.366 10.457 8.215 1.00 84.06 327 LEU A CA 1
ATOM 2716 C C . LEU A 1 327 ? -12.379 11.398 7.524 1.00 84.06 327 LEU A C 1
ATOM 2718 O O . LEU A 1 327 ? -12.782 12.440 7.030 1.00 84.06 327 LEU A O 1
ATOM 2722 N N . LEU A 1 328 ? -11.098 11.034 7.432 1.00 80.50 328 LEU A N 1
ATOM 2723 C CA . LEU A 1 328 ? -10.112 11.843 6.707 1.00 80.50 328 LEU A CA 1
ATOM 2724 C C . LEU A 1 328 ? -10.311 11.846 5.180 1.00 80.50 328 LEU A C 1
ATOM 2726 O O . LEU A 1 328 ? -9.699 12.680 4.508 1.00 80.50 328 LEU A O 1
ATOM 2730 N N . LEU A 1 329 ? -11.083 10.899 4.634 1.00 74.06 329 LEU A N 1
ATOM 2731 C CA . LEU A 1 329 ? -11.384 10.801 3.199 1.00 74.06 329 LEU A CA 1
ATOM 2732 C C . LEU A 1 329 ? -12.633 11.592 2.790 1.00 74.06 329 LEU A C 1
ATOM 2734 O O . LEU A 1 329 ? -12.774 11.898 1.608 1.00 74.06 329 LEU A O 1
ATOM 2738 N N . VAL A 1 330 ? -13.516 11.883 3.749 1.00 68.38 330 VAL A N 1
ATOM 2739 C CA . VAL A 1 330 ? -14.633 12.834 3.620 1.00 68.38 330 VAL A CA 1
ATOM 2740 C C . VAL A 1 330 ? -14.066 14.235 3.768 1.00 68.38 330 VAL A C 1
ATOM 2742 O O . VAL A 1 330 ? -14.396 15.125 2.961 1.00 68.38 330 VAL A O 1
#

Foldseek 3Di:
DKKKWKDQAQLCHTDIDDDDPDDDDDDDPPNCPVVVVLVVLLVLCVLVLLLVLLVVCLPPPPVDLVVSVVVSVVSSQVVVCLSRNQQQPGDWMWMWMDLDPQWIWIWTADPNRRIDIDIRPVLSCQSRHDPLVVLSVQLSVLVDDDDPVSVVSNVVSSVVNSVSSCVSSVHNDNDADDAPPLLCLAQDDPVVLVVLLVVLVVVLVVVVVVCVVPVDDDDDDPVVVVVSVVNNSSVSSSSLSVVLVVLVVLQEQHWLLRLLVVVCVVVVDPCPVVSVVLQVVLCVQLCATWHQYPVGIWGHNDPPDIDRLSRGDPSNSSVVSVSSVVSVVD

pLDDT: mean 82.2, std 14.24, range [35.72, 98.69]

Sequence (330 aa):
MQIIKIVNFKSLKDVEFKVNDLFLLLGEQASGKSTVSKLVYFFKSIKQDFIDYVYDNLDNKISEESIFVRRFWPRITTKFYNFFGSTKHLPNFEIVYTYNHDYTFTLTLKDNKRLKPNFSPPLYQALFYGQIHDLIKDVQKNLRQGDAFERRAFRSAINNLETFVERLLGDSRTPVFIPAGRNITVNYSAQFQLDFYGKLVSNLGILSRNKKRNADVEEASEASFAEERQSIDMYLMMEFLKHTTTMQDRFKSMSFDDFLQNKQEIYQLDRPEGLRAISERIDLILKGKYHQDQYGEKIYLDDNTYVHLNNASSGQQEAIRILAKLLLLV